Protein AF-A0AA38MI93-F1 (afdb_monomer_lite)

Structure (mmCIF, N/CA/C/O backbone):
data_AF-A0AA38MI93-F1
#
_entry.id   AF-A0AA38MI93-F1
#
loop_
_atom_site.group_PDB
_atom_site.id
_atom_site.type_symbol
_atom_site.label_atom_id
_atom_site.label_alt_id
_atom_site.label_comp_id
_atom_site.label_asym_id
_atom_site.label_entity_id
_atom_site.label_seq_id
_atom_site.pdbx_PDB_ins_code
_atom_site.Cartn_x
_atom_site.Cartn_y
_atom_site.Cartn_z
_atom_site.occupancy
_atom_site.B_iso_or_equiv
_atom_site.auth_seq_id
_atom_site.auth_comp_id
_atom_site.auth_asym_id
_atom_site.auth_atom_id
_atom_site.pdbx_PDB_model_num
ATOM 1 N N . MET A 1 1 ? 7.966 26.334 44.022 1.00 54.94 1 MET A N 1
ATOM 2 C CA . MET A 1 1 ? 8.518 25.829 42.739 1.00 54.94 1 MET A CA 1
ATOM 3 C C . MET A 1 1 ? 8.394 24.305 42.591 1.00 54.94 1 MET A C 1
ATOM 5 O O . MET A 1 1 ? 7.817 23.856 41.608 1.00 54.94 1 MET A O 1
ATOM 9 N N . ALA A 1 2 ? 8.826 23.497 43.572 1.00 61.16 2 ALA A N 1
ATOM 10 C CA . ALA A 1 2 ? 8.725 22.026 43.519 1.00 61.16 2 ALA A CA 1
ATOM 11 C C . ALA A 1 2 ? 7.281 21.476 43.419 1.00 61.16 2 ALA A C 1
ATOM 13 O O . ALA A 1 2 ? 7.032 20.491 42.727 1.00 61.16 2 ALA A O 1
ATOM 14 N N . THR A 1 3 ? 6.309 22.134 44.055 1.00 63.41 3 THR A N 1
ATOM 15 C CA . THR A 1 3 ? 4.884 21.755 44.011 1.00 63.41 3 THR A CA 1
ATOM 16 C C . THR A 1 3 ? 4.255 22.000 42.636 1.00 63.41 3 THR A C 1
ATOM 18 O O . THR A 1 3 ? 3.462 21.188 42.166 1.00 63.41 3 THR A O 1
ATOM 21 N N . LEU A 1 4 ? 4.672 23.074 41.952 1.00 60.69 4 LEU A N 1
ATOM 22 C CA . LEU A 1 4 ? 4.215 23.416 40.603 1.00 60.69 4 LEU A CA 1
ATOM 23 C C . LEU A 1 4 ? 4.751 22.411 39.569 1.00 60.69 4 LEU A C 1
ATOM 25 O O . LEU A 1 4 ? 3.995 21.922 38.737 1.00 60.69 4 LEU A O 1
ATOM 29 N N . MET A 1 5 ? 6.027 22.018 39.687 1.00 62.69 5 MET A N 1
ATOM 30 C CA . MET A 1 5 ? 6.623 20.990 38.822 1.00 62.69 5 MET A CA 1
ATOM 31 C C . MET A 1 5 ? 5.995 19.605 39.023 1.00 62.69 5 MET A C 1
ATOM 33 O O . MET A 1 5 ? 5.789 18.885 38.050 1.00 62.69 5 MET A O 1
ATOM 37 N N . ARG A 1 6 ? 5.636 19.225 40.259 1.00 65.88 6 ARG A N 1
ATOM 38 C CA . ARG A 1 6 ? 4.916 17.961 40.512 1.00 65.88 6 ARG A CA 1
ATOM 39 C C . ARG A 1 6 ? 3.502 17.971 39.931 1.00 65.88 6 ARG A C 1
ATOM 41 O O . ARG A 1 6 ? 3.074 16.949 39.405 1.00 65.88 6 ARG A O 1
ATOM 48 N N . SER A 1 7 ? 2.804 19.106 39.992 1.00 65.50 7 SER A N 1
ATOM 49 C CA . SER A 1 7 ? 1.478 19.272 39.382 1.00 65.50 7 SER A CA 1
ATOM 50 C C . SER A 1 7 ? 1.540 19.176 37.853 1.00 65.50 7 SER A C 1
ATOM 52 O O . SER A 1 7 ? 0.799 18.398 37.255 1.00 65.50 7 SER A O 1
ATOM 54 N N . LEU A 1 8 ? 2.501 19.865 37.225 1.00 63.47 8 LEU A N 1
ATOM 55 C CA . LEU A 1 8 ? 2.721 19.808 35.776 1.00 63.47 8 LEU A CA 1
ATOM 56 C C . LEU A 1 8 ? 3.122 18.407 35.297 1.00 63.47 8 LEU A C 1
ATOM 58 O O . LEU A 1 8 ? 2.640 17.966 34.259 1.00 63.47 8 LEU A O 1
ATOM 62 N N . ARG A 1 9 ? 3.940 17.680 36.069 1.00 69.12 9 ARG A N 1
ATOM 63 C CA . ARG A 1 9 ? 4.331 16.296 35.760 1.00 69.12 9 ARG A CA 1
ATOM 64 C C . ARG A 1 9 ? 3.161 15.319 35.875 1.00 69.12 9 ARG A C 1
ATOM 66 O O . ARG A 1 9 ? 2.972 14.494 34.993 1.00 69.12 9 ARG A O 1
ATOM 73 N N . LYS A 1 10 ? 2.331 15.443 36.918 1.00 67.00 10 LYS A N 1
ATOM 74 C CA . LYS A 1 10 ? 1.106 14.635 37.042 1.00 67.00 10 LYS A CA 1
ATOM 75 C C . LYS A 1 10 ? 0.127 14.932 35.912 1.00 67.00 10 LYS A C 1
ATOM 77 O O . LYS A 1 10 ? -0.467 14.011 35.363 1.00 67.00 10 LYS A O 1
ATOM 82 N N . HIS A 1 11 ? -0.038 16.205 35.553 1.00 66.75 11 HIS A N 1
ATOM 83 C CA . HIS A 1 11 ? -0.908 16.585 34.448 1.00 66.75 11 HIS A CA 1
ATOM 84 C C . HIS A 1 11 ? -0.367 16.053 33.115 1.00 66.75 11 HIS A C 1
ATOM 86 O O . HIS A 1 11 ? -1.131 15.463 32.361 1.00 66.75 11 HIS A O 1
ATOM 92 N N . SER A 1 12 ? 0.944 16.149 32.859 1.00 64.25 12 SER A N 1
ATOM 93 C CA . SER A 1 12 ? 1.540 15.593 31.640 1.00 64.25 12 SER A CA 1
ATOM 94 C C . SER A 1 12 ? 1.429 14.071 31.579 1.00 64.25 12 SER A C 1
ATOM 96 O O . SER A 1 12 ? 1.083 13.560 30.524 1.00 64.25 12 SER A O 1
ATOM 98 N N . GLU A 1 13 ? 1.619 13.342 32.683 1.00 63.72 13 GLU A N 1
ATOM 99 C CA . GLU A 1 13 ? 1.451 11.882 32.738 1.00 63.72 13 GLU A CA 1
ATOM 100 C C . GLU A 1 13 ? -0.006 11.453 32.521 1.00 63.72 13 GLU A C 1
ATOM 102 O O . GLU A 1 13 ? -0.267 10.475 31.820 1.00 63.72 13 GLU A O 1
ATOM 107 N N . HIS A 1 14 ? -0.978 12.187 33.069 1.00 55.00 14 HIS A N 1
ATOM 108 C CA . HIS A 1 14 ? -2.394 11.931 32.802 1.00 55.00 14 HIS A CA 1
ATOM 109 C C . HIS A 1 14 ? -2.761 12.207 31.342 1.00 55.00 14 HIS A C 1
ATOM 111 O O . HIS A 1 14 ? -3.474 11.404 30.737 1.00 55.00 14 HIS A O 1
ATOM 117 N N . THR A 1 15 ? -2.239 13.285 30.759 1.00 56.72 15 THR A N 1
ATOM 118 C CA . THR A 1 15 ? -2.446 13.623 29.348 1.00 56.72 15 THR A CA 1
ATOM 119 C C . THR A 1 15 ? -1.743 12.622 28.433 1.00 56.72 15 THR A C 1
ATOM 121 O O . THR A 1 15 ? -2.345 12.177 27.463 1.00 56.72 15 THR A O 1
ATOM 124 N N . LEU A 1 16 ? -0.530 12.173 28.769 1.00 52.59 16 LEU A N 1
ATOM 125 C CA . LEU A 1 16 ? 0.210 11.162 28.012 1.00 52.59 16 LEU A CA 1
ATOM 126 C C . LEU A 1 16 ? -0.523 9.821 28.041 1.00 52.59 16 LEU A C 1
ATOM 128 O O . LEU A 1 16 ? -0.758 9.246 26.990 1.00 52.59 16 LEU A O 1
ATOM 132 N N . ASN A 1 17 ? -0.981 9.370 29.212 1.00 51.03 17 ASN A N 1
ATOM 133 C CA . ASN A 1 17 ? -1.770 8.143 29.348 1.00 51.03 17 ASN A CA 1
ATOM 134 C C . ASN A 1 17 ? -3.137 8.243 28.649 1.00 51.03 17 ASN A C 1
ATOM 136 O O . ASN A 1 17 ? -3.637 7.249 28.122 1.00 51.03 17 ASN A O 1
ATOM 140 N N . ALA A 1 18 ? -3.751 9.429 28.621 1.00 51.62 18 ALA A N 1
ATOM 141 C CA . ALA A 1 18 ? -4.979 9.677 27.869 1.00 51.62 18 ALA A CA 1
ATOM 142 C C . ALA A 1 18 ? -4.735 9.666 26.350 1.00 51.62 18 ALA A C 1
ATOM 144 O O . ALA A 1 18 ? -5.542 9.092 25.621 1.00 51.62 18 ALA A O 1
ATOM 145 N N . ILE A 1 19 ? -3.611 10.223 25.884 1.00 50.62 19 ILE A N 1
ATOM 146 C CA . ILE A 1 19 ? -3.160 10.167 24.485 1.00 50.62 19 ILE A CA 1
ATOM 147 C C . ILE A 1 19 ? -2.810 8.724 24.096 1.00 50.62 19 ILE A C 1
ATOM 149 O O . ILE A 1 19 ? -3.219 8.260 23.043 1.00 50.62 19 ILE A O 1
ATOM 153 N N . GLN A 1 20 ? -2.153 7.962 24.967 1.00 51.31 20 GLN A N 1
ATOM 154 C CA . GLN A 1 20 ? -1.755 6.574 24.709 1.00 51.31 20 GLN A CA 1
ATOM 155 C C . GLN A 1 20 ? -2.955 5.620 24.641 1.00 51.31 20 GLN A C 1
ATOM 157 O O . GLN A 1 20 ? -2.974 4.695 23.835 1.00 51.31 20 GLN A O 1
ATOM 162 N N . ARG A 1 21 ? -4.001 5.865 25.444 1.00 51.00 21 ARG A N 1
ATOM 163 C CA . ARG A 1 21 ? -5.297 5.173 25.302 1.00 51.00 21 ARG A CA 1
ATOM 164 C C . ARG A 1 21 ? -6.093 5.661 24.088 1.00 51.00 21 ARG A C 1
ATOM 166 O O . ARG A 1 21 ? -7.014 4.977 23.654 1.00 51.00 21 ARG A O 1
ATOM 173 N N . ALA A 1 22 ? -5.770 6.840 23.560 1.00 52.31 22 ALA A N 1
ATOM 174 C CA . ALA A 1 22 ? -6.411 7.435 22.394 1.00 52.31 22 ALA A CA 1
ATOM 175 C C . ALA A 1 22 ? -5.795 6.991 21.056 1.00 52.31 22 ALA A C 1
ATOM 177 O O . ALA A 1 22 ? -6.531 6.924 20.074 1.00 52.31 22 ALA A O 1
ATOM 178 N N . SER A 1 23 ? -4.497 6.674 21.017 1.00 59.84 23 SER A N 1
ATOM 179 C CA . SER A 1 23 ? -3.702 6.462 19.796 1.00 59.84 23 SER A CA 1
ATOM 180 C C . SER A 1 23 ? -3.424 4.990 19.454 1.00 59.84 23 SER A C 1
ATOM 182 O O . SER A 1 23 ? -2.456 4.673 18.768 1.00 59.84 23 SER A O 1
ATOM 184 N N . VAL A 1 24 ? -4.279 4.060 19.892 1.00 76.44 24 VAL A N 1
ATOM 185 C CA . VAL A 1 24 ? -4.056 2.600 19.764 1.00 76.44 24 VAL A CA 1
ATOM 186 C C . VAL A 1 24 ? -3.984 2.108 18.305 1.00 76.44 24 VAL A C 1
ATOM 188 O O . VAL A 1 24 ? -3.476 1.023 18.054 1.00 76.44 24 VAL A O 1
ATOM 191 N N . LEU A 1 25 ? -4.472 2.880 17.327 1.00 84.94 25 LEU A N 1
ATOM 192 C CA . LEU A 1 25 ? -4.419 2.512 15.903 1.00 84.94 25 LEU A CA 1
ATOM 193 C C . LEU A 1 25 ? -3.280 3.207 15.133 1.00 84.94 25 LEU A C 1
ATOM 195 O O . LEU A 1 25 ? -2.790 2.678 14.134 1.00 84.94 25 LEU A O 1
ATOM 199 N N . GLU A 1 26 ? -2.862 4.396 15.572 1.00 85.12 26 GLU A N 1
ATOM 200 C CA . GLU A 1 26 ? -2.061 5.328 14.766 1.00 85.12 26 GLU A CA 1
ATOM 201 C C . GLU A 1 26 ? -0.678 4.776 14.367 1.00 85.12 26 GLU A C 1
ATOM 203 O O . GLU A 1 26 ? -0.340 4.868 13.187 1.00 85.12 26 GLU A O 1
ATOM 208 N N . PRO A 1 27 ? 0.114 4.134 15.252 1.00 89.00 27 PRO A N 1
ATOM 209 C CA . PRO A 1 27 ? 1.424 3.599 14.872 1.00 89.00 27 PRO A CA 1
ATOM 210 C C . PRO A 1 27 ? 1.349 2.530 13.775 1.00 89.00 27 PRO A C 1
ATOM 212 O O . PRO A 1 27 ? 2.111 2.572 12.807 1.00 89.00 27 PRO A O 1
ATOM 215 N N . GLY A 1 28 ? 0.401 1.593 13.892 1.00 91.12 28 GLY A N 1
ATOM 216 C CA . GLY A 1 28 ? 0.183 0.555 12.885 1.00 91.12 28 GLY A CA 1
ATOM 217 C C . GLY A 1 28 ? -0.310 1.132 11.557 1.00 91.12 28 GLY A C 1
ATOM 218 O O . GLY A 1 28 ? 0.140 0.699 10.495 1.00 91.12 28 GLY A O 1
ATOM 219 N N . PHE A 1 29 ? -1.186 2.141 11.621 1.00 92.75 29 PHE A N 1
ATOM 220 C CA . PHE A 1 29 ? -1.665 2.885 10.457 1.00 92.75 29 PHE A CA 1
ATOM 221 C C . PHE A 1 29 ? -0.524 3.608 9.731 1.00 92.75 29 PHE A C 1
ATOM 223 O O . PHE A 1 29 ? -0.434 3.537 8.506 1.00 92.75 29 PHE A O 1
ATOM 230 N N . ILE A 1 30 ? 0.378 4.255 10.475 1.00 94.06 30 ILE A N 1
ATOM 231 C CA . ILE A 1 30 ? 1.537 4.953 9.911 1.00 94.06 30 ILE A CA 1
ATOM 232 C C . ILE A 1 30 ? 2.481 3.961 9.222 1.00 94.06 30 ILE A C 1
ATOM 234 O O . ILE A 1 30 ? 2.846 4.170 8.066 1.00 94.06 30 ILE A O 1
ATOM 238 N N . CYS A 1 31 ? 2.826 2.851 9.885 1.00 95.38 31 CYS A N 1
ATOM 239 C CA . CYS A 1 31 ? 3.698 1.821 9.306 1.00 95.38 31 CYS A CA 1
ATOM 240 C C . CYS A 1 31 ? 3.098 1.214 8.027 1.00 95.38 31 CYS A C 1
ATOM 242 O O . CYS A 1 31 ? 3.808 1.026 7.035 1.00 95.38 31 CYS A O 1
ATOM 244 N N . PHE A 1 32 ? 1.780 0.980 8.014 1.00 95.75 32 PHE A N 1
ATOM 245 C CA . PHE A 1 32 ? 1.074 0.513 6.821 1.00 95.75 32 PHE A CA 1
ATOM 246 C C . PHE A 1 32 ? 1.102 1.562 5.702 1.00 95.75 32 PHE A C 1
ATOM 248 O O . PHE A 1 32 ? 1.378 1.242 4.550 1.00 95.75 32 PHE A O 1
ATOM 255 N N . GLY A 1 33 ? 0.850 2.831 6.031 1.00 95.50 33 GLY A N 1
ATOM 256 C CA . GLY A 1 33 ? 0.887 3.925 5.063 1.00 95.50 33 GLY A CA 1
ATOM 257 C C . GLY A 1 33 ? 2.259 4.077 4.399 1.00 95.50 33 GLY A C 1
ATOM 258 O O . GLY A 1 33 ? 2.329 4.252 3.180 1.00 95.50 33 GLY A O 1
ATOM 259 N N . ILE A 1 34 ? 3.339 3.967 5.183 1.00 95.62 34 ILE A N 1
ATOM 260 C CA . ILE A 1 34 ? 4.722 4.045 4.688 1.00 95.62 34 ILE A CA 1
ATOM 261 C C . ILE A 1 34 ? 5.006 2.868 3.754 1.00 95.62 34 ILE A C 1
ATOM 263 O O . ILE A 1 34 ? 5.362 3.078 2.594 1.00 95.62 34 ILE A O 1
ATOM 267 N N . SER A 1 35 ? 4.805 1.635 4.231 1.00 96.06 35 SER A N 1
ATOM 268 C CA . SER A 1 35 ? 5.051 0.418 3.442 1.00 96.06 35 SER A CA 1
ATOM 269 C C . SER A 1 35 ? 4.244 0.403 2.146 1.00 96.06 35 SER A C 1
ATOM 271 O O . SER A 1 35 ? 4.809 0.156 1.083 1.00 96.06 35 SER A O 1
ATOM 273 N N . ARG A 1 36 ? 2.954 0.754 2.190 1.00 95.38 36 ARG A N 1
ATOM 274 C CA . ARG A 1 36 ? 2.105 0.790 0.994 1.00 95.38 36 ARG A CA 1
ATOM 275 C C . ARG A 1 36 ? 2.528 1.861 -0.008 1.00 95.38 36 ARG A C 1
ATOM 277 O O . ARG A 1 36 ? 2.502 1.608 -1.218 1.00 95.38 36 ARG A O 1
ATOM 284 N N . THR A 1 37 ? 2.910 3.044 0.471 1.00 95.06 37 THR A N 1
ATOM 285 C CA . THR A 1 37 ? 3.364 4.126 -0.412 1.00 95.06 37 THR A CA 1
ATOM 286 C C . THR A 1 37 ? 4.676 3.743 -1.087 1.00 95.06 37 THR A C 1
ATOM 288 O O . THR A 1 37 ? 4.770 3.823 -2.310 1.00 95.06 37 THR A O 1
ATOM 291 N N . LEU A 1 38 ? 5.650 3.241 -0.321 1.00 94.56 38 LEU A N 1
ATOM 292 C CA . LEU A 1 38 ? 6.907 2.729 -0.869 1.00 94.56 38 LEU A CA 1
ATOM 293 C C . LEU A 1 38 ? 6.663 1.588 -1.864 1.00 94.56 38 LEU A C 1
ATOM 295 O O . LEU A 1 38 ? 7.264 1.590 -2.935 1.00 94.56 38 LEU A O 1
ATOM 299 N N . LEU A 1 39 ? 5.735 0.672 -1.561 1.00 94.38 39 LEU A N 1
ATOM 300 C CA . LEU A 1 39 ? 5.354 -0.415 -2.462 1.00 94.38 39 LEU A CA 1
ATOM 301 C C . LEU A 1 39 ? 4.787 0.105 -3.792 1.00 94.38 39 LEU A C 1
ATOM 303 O O . LEU A 1 39 ? 5.141 -0.392 -4.856 1.00 94.38 39 LEU A O 1
ATOM 307 N N . THR A 1 40 ? 3.937 1.131 -3.752 1.00 91.62 40 THR A N 1
ATOM 308 C CA . THR A 1 40 ? 3.405 1.758 -4.975 1.00 91.62 40 THR A CA 1
ATOM 309 C C . THR A 1 40 ? 4.522 2.369 -5.814 1.00 91.62 40 THR A C 1
ATOM 311 O O . THR A 1 40 ? 4.567 2.177 -7.028 1.00 91.62 40 THR A O 1
ATOM 314 N N . ILE A 1 41 ? 5.429 3.100 -5.163 1.00 90.31 41 ILE A N 1
ATOM 315 C CA . ILE A 1 41 ? 6.547 3.775 -5.821 1.00 90.31 41 ILE A CA 1
ATOM 316 C C . ILE A 1 41 ? 7.459 2.744 -6.495 1.00 90.31 41 ILE A C 1
ATOM 318 O O . ILE A 1 41 ? 7.702 2.844 -7.697 1.00 90.31 41 ILE A O 1
ATOM 322 N N . ILE A 1 42 ? 7.906 1.722 -5.756 1.00 90.25 42 ILE A N 1
ATOM 323 C CA . ILE A 1 42 ? 8.828 0.706 -6.281 1.00 90.25 42 ILE A CA 1
ATOM 324 C C . ILE A 1 42 ? 8.206 -0.096 -7.420 1.00 90.25 42 ILE A C 1
ATOM 326 O O . ILE A 1 42 ? 8.836 -0.275 -8.459 1.00 90.25 42 ILE A O 1
ATOM 330 N N . GLN A 1 43 ? 6.941 -0.499 -7.272 1.00 88.69 43 GLN A N 1
ATOM 331 C CA . GLN A 1 43 ? 6.245 -1.225 -8.321 1.00 88.69 43 GLN A CA 1
ATOM 332 C C . GLN A 1 43 ? 6.133 -0.362 -9.578 1.00 88.69 43 GLN A C 1
ATOM 334 O O . GLN A 1 43 ? 6.229 -0.903 -10.674 1.00 88.69 43 GLN A O 1
ATOM 339 N N . ASN A 1 44 ? 5.892 0.951 -9.466 1.00 86.44 44 ASN A N 1
ATOM 340 C CA . ASN A 1 44 ? 5.823 1.851 -10.625 1.00 86.44 44 ASN A CA 1
ATOM 341 C C . ASN A 1 44 ? 7.169 1.982 -11.334 1.00 86.44 44 ASN A C 1
ATOM 343 O O . ASN A 1 44 ? 7.195 1.889 -12.558 1.00 86.44 44 ASN A O 1
ATOM 347 N N . TYR A 1 45 ? 8.269 2.108 -10.592 1.00 85.19 45 TYR A N 1
ATOM 348 C CA . TYR A 1 45 ? 9.608 2.116 -11.184 1.00 85.19 45 TYR A CA 1
ATOM 349 C C . TYR A 1 45 ? 9.947 0.797 -11.888 1.00 85.19 45 TYR A C 1
ATOM 351 O O . TYR A 1 45 ? 10.371 0.816 -13.038 1.00 85.19 45 TYR A O 1
ATOM 359 N N . GLN A 1 46 ? 9.680 -0.351 -11.259 1.00 86.00 46 GLN A N 1
ATOM 360 C CA . GLN A 1 46 ? 9.941 -1.661 -11.869 1.00 86.00 46 GLN A CA 1
ATOM 361 C C . GLN A 1 46 ? 9.126 -1.886 -13.145 1.00 86.00 46 GLN A C 1
ATOM 363 O O . GLN A 1 46 ? 9.629 -2.442 -14.116 1.00 86.00 46 GLN A O 1
ATOM 368 N N . LEU A 1 47 ? 7.868 -1.448 -13.155 1.00 82.62 47 LEU A N 1
ATOM 369 C CA . LEU A 1 47 ? 6.979 -1.624 -14.301 1.00 82.62 47 LEU A CA 1
ATOM 370 C C . LEU A 1 47 ? 7.354 -0.669 -15.448 1.00 82.62 47 LEU A C 1
ATOM 372 O O . LEU A 1 47 ? 7.266 -1.047 -16.614 1.00 82.62 47 LEU A O 1
ATOM 376 N N . PHE A 1 48 ? 7.863 0.523 -15.119 1.00 79.56 48 PHE A N 1
ATOM 377 C CA . PHE A 1 48 ? 8.474 1.437 -16.083 1.00 79.56 48 PHE A CA 1
ATOM 378 C C . PHE A 1 48 ? 9.764 0.861 -16.692 1.00 79.56 48 PHE A C 1
ATOM 380 O O . PHE A 1 48 ? 9.920 0.850 -17.914 1.00 79.56 48 PHE A O 1
ATOM 387 N N . ASP A 1 49 ? 10.665 0.330 -15.862 1.00 80.81 49 ASP A N 1
ATOM 388 C CA . ASP A 1 49 ? 11.911 -0.294 -16.317 1.00 80.81 49 ASP A CA 1
ATOM 389 C C . ASP A 1 49 ? 11.637 -1.526 -17.196 1.00 80.81 49 ASP A C 1
ATOM 391 O O . ASP A 1 49 ? 12.259 -1.681 -18.250 1.00 80.81 49 ASP A O 1
ATOM 395 N N . ALA A 1 50 ? 10.670 -2.366 -16.811 1.00 80.62 50 ALA A N 1
ATOM 396 C CA . ALA A 1 50 ? 10.236 -3.513 -17.605 1.00 80.62 50 ALA A CA 1
ATOM 397 C C . ALA A 1 50 ? 9.682 -3.078 -18.973 1.00 80.62 50 ALA A C 1
ATOM 399 O O . ALA A 1 50 ? 10.104 -3.615 -19.996 1.00 80.62 50 ALA A O 1
ATOM 400 N N . GLY A 1 51 ? 8.824 -2.051 -19.020 1.00 78.19 51 GLY A N 1
ATOM 401 C CA . GLY A 1 51 ? 8.276 -1.527 -20.279 1.00 78.19 51 GLY A CA 1
ATOM 402 C C . GLY A 1 51 ? 9.336 -0.919 -21.198 1.00 78.19 51 GLY A C 1
ATOM 403 O O . GLY A 1 51 ? 9.287 -1.086 -22.417 1.00 78.19 51 GLY A O 1
ATOM 404 N N . CYS A 1 52 ? 10.352 -0.269 -20.627 1.00 77.62 52 CYS A N 1
ATOM 405 C CA . CYS A 1 52 ? 11.475 0.264 -21.395 1.00 77.62 52 CYS A CA 1
ATOM 406 C C . CYS A 1 52 ? 12.316 -0.846 -22.058 1.00 77.62 52 CYS A C 1
ATOM 408 O O . CYS A 1 52 ? 12.757 -0.695 -23.204 1.00 77.62 52 CYS A O 1
ATOM 410 N N . LEU A 1 53 ? 12.525 -1.964 -21.355 1.00 77.50 53 LEU A N 1
ATOM 411 C CA . LEU A 1 53 ? 13.336 -3.087 -21.832 1.00 77.50 53 LEU A CA 1
ATOM 412 C C . LEU A 1 53 ? 12.581 -4.014 -22.791 1.00 77.50 53 LEU A C 1
ATOM 414 O O . LEU A 1 53 ? 13.150 -4.432 -23.799 1.00 77.50 53 LEU A O 1
ATOM 418 N N . GLU A 1 54 ? 11.331 -4.357 -22.481 1.00 76.38 54 GLU A N 1
ATOM 419 C CA . GLU A 1 54 ? 10.541 -5.343 -23.226 1.00 76.38 54 GLU A CA 1
ATOM 420 C C . GLU A 1 54 ? 9.854 -4.713 -24.443 1.00 76.38 54 GLU A C 1
ATOM 422 O O . GLU A 1 54 ? 10.101 -5.134 -25.576 1.00 76.38 54 GLU A O 1
ATOM 427 N N . SER A 1 55 ? 9.056 -3.660 -24.236 1.00 69.44 55 SER A N 1
ATOM 428 C CA . SER A 1 55 ? 8.219 -3.093 -25.299 1.00 69.44 55 SER A CA 1
ATOM 429 C C . SER A 1 55 ? 9.018 -2.237 -26.288 1.00 69.44 55 SER A C 1
ATOM 431 O O . SER A 1 55 ? 8.721 -2.218 -27.481 1.00 69.44 55 SER A O 1
ATOM 433 N N . LEU A 1 56 ? 10.063 -1.543 -25.821 1.00 70.06 56 LEU A N 1
ATOM 434 C CA 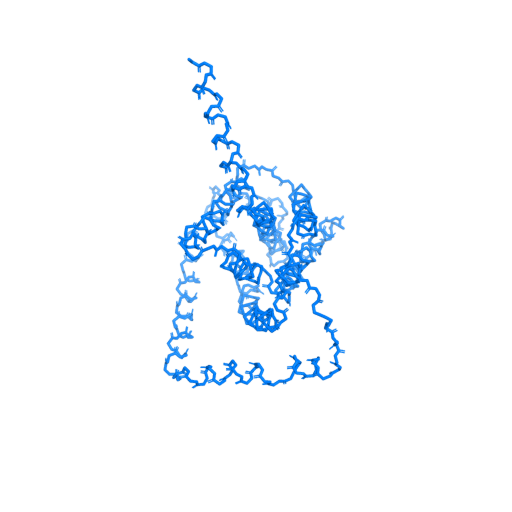. LEU A 1 56 ? 10.844 -0.612 -26.651 1.00 70.06 56 LEU A CA 1
ATOM 435 C C . LEU A 1 56 ? 12.260 -1.090 -26.979 1.00 70.06 56 LEU A C 1
ATOM 437 O O . LEU A 1 56 ? 12.958 -0.439 -27.759 1.00 70.06 56 LEU A O 1
ATOM 441 N N . LYS A 1 57 ? 12.672 -2.242 -26.431 1.00 75.81 57 LYS A N 1
ATOM 442 C CA . LYS A 1 57 ? 13.969 -2.892 -26.695 1.00 75.81 57 LYS A CA 1
ATOM 443 C C . LYS A 1 57 ? 15.168 -1.954 -26.505 1.00 75.81 57 LYS A C 1
ATOM 445 O O . LYS A 1 57 ? 16.182 -2.080 -27.195 1.00 75.81 57 LYS A O 1
ATOM 450 N N . PHE A 1 58 ? 15.065 -0.993 -25.585 1.00 76.50 58 PHE A N 1
ATOM 451 C CA . PHE A 1 58 ? 16.168 -0.084 -25.294 1.00 76.50 58 PHE A CA 1
ATOM 452 C C . PHE A 1 58 ? 17.255 -0.767 -24.461 1.00 76.50 58 PHE A C 1
ATOM 454 O O . PHE A 1 58 ? 17.022 -1.738 -23.744 1.00 76.50 58 PHE A O 1
ATOM 461 N N . ASN A 1 59 ? 18.476 -0.236 -24.550 1.00 75.50 59 ASN A N 1
ATOM 462 C CA . ASN A 1 59 ? 19.582 -0.710 -23.729 1.00 75.50 59 ASN A CA 1
ATOM 463 C C . ASN A 1 59 ? 19.376 -0.289 -22.259 1.00 75.50 59 ASN A C 1
ATOM 465 O O . ASN A 1 59 ? 18.882 0.809 -21.988 1.00 75.50 59 ASN A O 1
ATOM 469 N N . ILE A 1 60 ? 19.813 -1.122 -21.312 1.00 75.31 60 ILE A N 1
ATOM 470 C CA . ILE A 1 60 ? 19.632 -0.935 -19.860 1.00 75.31 60 ILE A CA 1
ATOM 471 C C . ILE A 1 60 ? 20.150 0.436 -19.403 1.00 75.31 60 ILE A C 1
ATOM 473 O O . ILE A 1 60 ? 19.516 1.104 -18.588 1.00 75.31 60 ILE A O 1
ATOM 477 N N . THR A 1 61 ? 21.271 0.894 -19.964 1.00 74.06 61 THR A N 1
ATOM 478 C CA . THR A 1 61 ? 21.855 2.208 -19.658 1.00 74.06 61 THR A CA 1
ATOM 479 C C . THR A 1 61 ? 20.913 3.356 -20.023 1.00 74.06 61 THR A C 1
ATOM 481 O O . THR A 1 61 ? 20.783 4.311 -19.263 1.00 74.06 61 THR A O 1
ATOM 484 N N . ILE A 1 62 ? 20.211 3.252 -21.155 1.00 70.56 62 ILE A N 1
ATOM 485 C CA . ILE A 1 62 ? 19.254 4.270 -21.607 1.00 70.56 62 ILE A CA 1
ATOM 486 C C . ILE A 1 62 ? 18.027 4.264 -20.695 1.00 70.56 62 ILE A C 1
ATOM 488 O O . ILE A 1 62 ? 17.603 5.329 -20.254 1.00 70.56 62 ILE A O 1
ATOM 492 N N . CYS A 1 63 ? 17.507 3.084 -20.348 1.00 72.12 63 CYS A N 1
ATOM 493 C CA . CYS A 1 63 ? 16.372 2.970 -19.433 1.00 72.12 63 CYS A CA 1
ATOM 494 C C . CYS A 1 63 ? 16.685 3.562 -18.054 1.00 72.12 63 CYS A C 1
ATOM 496 O O . CYS A 1 63 ? 15.889 4.337 -17.534 1.00 72.12 63 CYS A O 1
ATOM 498 N N . LYS A 1 64 ? 17.884 3.315 -17.506 1.00 71.81 64 LYS A N 1
ATOM 499 C CA . LYS A 1 64 ? 18.319 3.910 -16.230 1.00 71.81 64 LYS A CA 1
ATOM 500 C C . LYS A 1 64 ? 18.459 5.433 -16.295 1.00 71.81 64 LYS A C 1
ATOM 502 O O . LYS A 1 64 ? 18.068 6.112 -15.350 1.00 71.81 64 LYS A O 1
ATOM 507 N N . LEU A 1 65 ? 18.992 5.979 -17.390 1.00 67.75 65 LEU A N 1
ATOM 508 C CA . LEU A 1 65 ? 19.115 7.433 -17.576 1.00 67.75 65 LEU A CA 1
ATOM 509 C C . LEU A 1 65 ? 17.744 8.116 -17.667 1.00 67.75 65 LEU A C 1
ATOM 511 O O . LEU A 1 65 ? 17.544 9.181 -17.084 1.00 67.75 65 LEU A O 1
ATOM 515 N N . ILE A 1 66 ? 16.795 7.475 -18.353 1.00 69.12 66 ILE A N 1
ATOM 516 C CA . ILE A 1 66 ? 15.420 7.961 -18.484 1.00 69.12 66 ILE A CA 1
ATOM 517 C C . ILE A 1 66 ? 14.667 7.846 -17.147 1.00 69.12 66 ILE A C 1
ATOM 519 O O . ILE A 1 66 ? 14.027 8.806 -16.725 1.00 69.12 66 ILE A O 1
ATOM 523 N N . SER A 1 67 ? 14.786 6.710 -16.453 1.00 66.38 67 SER A N 1
ATOM 524 C CA . SER A 1 67 ? 14.145 6.449 -15.153 1.00 66.38 67 SER A CA 1
ATOM 525 C C . SER A 1 67 ? 14.607 7.445 -14.076 1.00 66.38 67 SER A C 1
ATOM 527 O O . SER A 1 67 ? 13.805 7.937 -13.285 1.00 66.38 67 SER A O 1
ATOM 529 N N . ARG A 1 68 ? 15.880 7.871 -14.126 1.00 66.31 68 ARG A N 1
ATOM 530 C CA . ARG A 1 68 ? 16.452 8.914 -13.252 1.00 66.31 68 ARG A CA 1
ATOM 531 C C . ARG A 1 68 ? 16.141 10.356 -13.675 1.00 66.31 68 ARG A C 1
ATOM 533 O O . ARG A 1 68 ? 16.688 11.285 -13.093 1.00 66.31 68 ARG A O 1
ATOM 540 N N . ARG A 1 69 ? 15.292 10.567 -14.688 1.00 63.53 69 ARG A N 1
ATOM 541 C CA . ARG A 1 69 ? 14.916 11.892 -15.224 1.00 63.53 69 ARG A CA 1
ATOM 542 C C . ARG A 1 69 ? 16.099 12.783 -15.640 1.00 63.53 69 ARG A C 1
ATOM 544 O O . ARG A 1 69 ? 15.946 13.998 -15.730 1.00 63.53 69 ARG A O 1
ATOM 551 N N . HIS A 1 70 ? 17.252 12.205 -15.984 1.00 58.94 70 HIS A N 1
ATOM 552 C CA . HIS A 1 70 ? 18.354 12.940 -16.617 1.00 58.94 70 HIS A CA 1
ATOM 553 C C . HIS A 1 70 ? 18.076 13.109 -18.119 1.00 58.94 70 HIS A C 1
ATOM 555 O O . HIS A 1 70 ? 18.752 12.532 -18.972 1.00 58.94 70 HIS A O 1
ATOM 561 N N . ILE A 1 71 ? 17.020 13.861 -18.436 1.00 59.94 71 ILE A N 1
ATOM 562 C CA . ILE A 1 71 ? 16.593 14.159 -19.804 1.00 59.94 71 ILE A CA 1
ATOM 563 C C . ILE A 1 71 ? 17.256 15.470 -20.213 1.00 59.94 71 ILE A C 1
ATOM 565 O O . ILE A 1 71 ? 16.729 16.551 -19.973 1.00 59.94 71 ILE A O 1
ATOM 569 N N . ASN A 1 72 ? 18.425 15.375 -20.840 1.00 59.44 7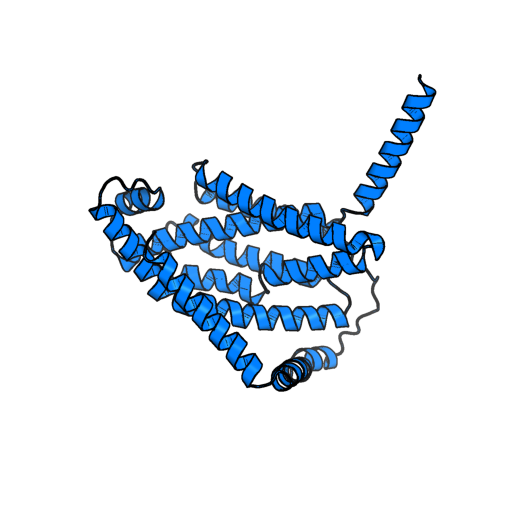2 ASN A N 1
ATOM 570 C CA . ASN A 1 72 ? 19.171 16.563 -21.265 1.00 59.44 72 ASN A CA 1
ATOM 571 C C . ASN A 1 72 ? 18.883 16.931 -22.732 1.00 59.44 72 ASN A C 1
ATOM 573 O O . ASN A 1 72 ? 19.370 17.949 -23.213 1.00 59.44 72 ASN A O 1
ATOM 577 N N . ASN A 1 73 ? 18.132 16.099 -23.468 1.00 65.31 73 ASN A N 1
ATOM 578 C CA . ASN A 1 73 ? 17.955 16.237 -24.915 1.00 65.31 73 ASN A CA 1
ATOM 579 C C . ASN A 1 73 ? 16.506 15.965 -25.369 1.00 65.31 73 ASN A C 1
ATOM 581 O O . ASN A 1 73 ? 15.840 15.063 -24.856 1.00 65.31 73 ASN A O 1
ATOM 585 N N . ILE A 1 74 ? 16.035 16.688 -26.390 1.00 59.59 74 ILE A N 1
ATOM 586 C CA . ILE A 1 74 ? 14.661 16.607 -26.935 1.00 59.59 74 ILE A CA 1
ATOM 587 C C . ILE A 1 74 ? 14.339 15.187 -27.439 1.00 59.59 74 ILE A C 1
ATOM 589 O O . ILE A 1 74 ? 13.231 14.682 -27.265 1.00 59.59 74 ILE A O 1
ATOM 593 N N . THR A 1 75 ? 15.334 14.480 -27.981 1.00 68.38 75 THR A N 1
ATOM 594 C CA . THR A 1 75 ? 15.204 13.074 -28.402 1.00 68.38 75 THR A CA 1
ATOM 595 C C . THR A 1 75 ? 15.016 12.101 -27.234 1.00 68.38 75 THR A C 1
ATOM 597 O O . THR A 1 75 ? 14.400 11.052 -27.414 1.00 68.38 75 THR A O 1
ATOM 600 N N . GLN A 1 76 ? 15.512 12.411 -26.031 1.00 65.88 76 GLN A N 1
ATOM 601 C CA . GLN A 1 76 ? 15.251 11.605 -24.830 1.00 65.88 76 GLN A CA 1
ATOM 602 C C . GLN A 1 76 ? 13.846 11.868 -24.279 1.00 65.88 76 GLN A C 1
ATOM 604 O O . GLN A 1 76 ? 13.186 10.921 -23.858 1.00 65.88 76 GLN A O 1
ATOM 609 N N . ALA A 1 77 ? 13.358 13.110 -24.363 1.00 62.44 77 ALA A N 1
ATOM 610 C CA . ALA A 1 77 ? 11.988 13.459 -23.987 1.00 62.44 77 ALA A CA 1
ATOM 611 C C . ALA A 1 77 ? 10.951 12.741 -24.871 1.00 62.44 77 ALA A C 1
ATOM 613 O O . ALA A 1 77 ? 9.998 12.158 -24.363 1.00 62.44 77 ALA A O 1
ATOM 614 N N . GLN A 1 78 ? 11.180 12.677 -26.189 1.00 66.69 78 GLN A N 1
ATOM 615 C CA . GLN A 1 78 ? 10.321 11.916 -27.109 1.00 66.69 78 GLN A CA 1
ATOM 616 C C . GLN A 1 78 ? 10.329 10.407 -26.815 1.00 66.69 78 GLN A C 1
ATOM 618 O O . GLN A 1 78 ? 9.289 9.750 -26.875 1.00 66.69 78 GLN A O 1
ATOM 623 N N . LYS A 1 79 ? 11.490 9.840 -26.459 1.00 68.94 79 LYS A N 1
ATOM 624 C CA . LYS A 1 79 ? 11.590 8.429 -26.047 1.00 68.94 79 LYS A CA 1
ATOM 625 C C . LYS A 1 79 ? 10.851 8.170 -24.737 1.00 68.94 79 LYS A C 1
ATOM 627 O O . LYS A 1 79 ? 10.152 7.168 -24.645 1.00 68.94 79 LYS A O 1
ATOM 632 N N . PHE A 1 80 ? 10.955 9.076 -23.766 1.00 69.44 80 PHE A N 1
ATOM 633 C CA . PHE A 1 80 ? 10.197 9.009 -22.518 1.00 69.44 80 PHE A CA 1
ATOM 634 C C . PHE A 1 80 ? 8.685 9.035 -22.769 1.00 69.44 80 PHE A C 1
ATOM 636 O O . PHE A 1 80 ? 7.980 8.150 -22.291 1.00 69.44 80 PHE A O 1
ATOM 643 N N . ALA A 1 81 ? 8.202 9.969 -23.593 1.00 66.44 81 ALA A N 1
ATOM 644 C CA . ALA A 1 81 ? 6.788 10.059 -23.955 1.00 66.44 81 ALA A CA 1
ATOM 645 C C . ALA A 1 81 ? 6.270 8.764 -24.607 1.00 66.44 81 ALA A C 1
ATOM 647 O O . ALA A 1 81 ? 5.179 8.301 -24.283 1.00 66.44 81 ALA A O 1
ATOM 648 N N . ASN A 1 82 ? 7.072 8.123 -25.463 1.00 70.19 82 ASN A N 1
ATOM 649 C CA . ASN A 1 82 ? 6.716 6.830 -26.048 1.00 70.19 82 ASN A CA 1
ATOM 650 C C . ASN A 1 82 ? 6.675 5.691 -25.016 1.00 70.19 82 ASN A C 1
ATOM 652 O O . ASN A 1 82 ? 5.765 4.869 -25.090 1.00 70.19 82 ASN A O 1
ATOM 656 N N . ILE A 1 83 ? 7.599 5.649 -24.046 1.00 70.44 83 ILE A N 1
ATOM 657 C CA . ILE A 1 83 ? 7.557 4.666 -22.943 1.00 70.44 83 ILE A CA 1
ATOM 658 C C . ILE A 1 83 ? 6.272 4.843 -22.134 1.00 70.44 83 ILE A C 1
ATOM 660 O O . ILE A 1 83 ? 5.557 3.874 -21.891 1.00 70.44 83 ILE A O 1
ATOM 664 N N . VAL A 1 84 ? 5.955 6.083 -21.756 1.00 71.88 84 VAL A N 1
ATOM 665 C CA . VAL A 1 84 ? 4.746 6.405 -20.989 1.00 71.88 84 VAL A CA 1
ATOM 666 C C . VAL A 1 84 ? 3.485 6.051 -21.776 1.00 71.88 84 VAL A C 1
ATOM 668 O O . VAL A 1 84 ? 2.560 5.472 -21.213 1.00 71.88 84 VAL A O 1
ATOM 671 N N . ARG A 1 85 ? 3.453 6.327 -23.085 1.00 73.19 85 ARG A N 1
ATOM 672 C CA . ARG A 1 85 ? 2.325 5.964 -23.950 1.00 73.19 85 ARG A CA 1
ATOM 673 C C . ARG A 1 85 ? 2.095 4.454 -23.982 1.00 73.19 85 ARG A C 1
ATOM 675 O O . ARG A 1 85 ? 0.980 4.017 -23.727 1.00 73.19 85 ARG A O 1
ATOM 682 N N . VAL A 1 86 ? 3.145 3.671 -24.229 1.00 69.88 86 VAL A N 1
ATOM 683 C CA . VAL A 1 86 ? 3.060 2.201 -24.256 1.00 69.88 86 VAL A CA 1
ATOM 684 C C . VAL A 1 86 ? 2.641 1.652 -22.891 1.00 69.88 86 VAL A C 1
ATOM 686 O O . VAL A 1 86 ? 1.735 0.832 -22.810 1.00 69.88 86 VAL A O 1
ATOM 689 N N . TYR A 1 87 ? 3.214 2.168 -21.803 1.00 73.06 87 TYR A N 1
ATOM 690 C CA . TYR A 1 87 ? 2.807 1.820 -20.440 1.00 73.06 87 TYR A CA 1
ATOM 691 C C . TYR A 1 87 ? 1.315 2.103 -20.184 1.00 73.06 87 TYR A C 1
ATOM 693 O O . TYR A 1 87 ? 0.597 1.281 -19.606 1.00 73.06 87 TYR A O 1
ATOM 701 N N . ASN A 1 88 ? 0.824 3.259 -20.630 1.00 72.19 88 ASN A N 1
ATOM 702 C CA . ASN A 1 88 ? -0.574 3.639 -20.463 1.00 72.19 88 ASN A CA 1
ATOM 703 C C . ASN A 1 88 ? -1.514 2.741 -21.282 1.00 72.19 88 ASN A C 1
ATOM 705 O O . ASN A 1 88 ? -2.535 2.297 -20.754 1.00 72.19 88 ASN A O 1
ATOM 709 N N . GLU A 1 89 ? -1.160 2.456 -22.537 1.00 76.31 89 GLU A N 1
ATOM 710 C CA . GLU A 1 89 ? -1.951 1.639 -23.465 1.00 76.31 89 GLU A CA 1
ATOM 711 C C . GLU A 1 89 ? -1.968 0.153 -23.060 1.00 76.31 89 GLU A C 1
ATOM 713 O O . GLU A 1 89 ? -3.032 -0.463 -23.027 1.00 76.31 89 GLU A O 1
ATOM 718 N N . GLU A 1 90 ? -0.819 -0.424 -22.696 1.00 71.50 90 GLU A N 1
ATOM 719 C CA . GLU A 1 90 ? -0.686 -1.867 -22.438 1.00 71.50 90 GLU A CA 1
ATOM 720 C C . GLU A 1 90 ? -1.021 -2.272 -20.999 1.00 71.50 90 GLU A C 1
ATOM 722 O O . GLU A 1 90 ? -1.376 -3.429 -20.752 1.00 71.50 90 GLU A O 1
ATOM 727 N N . VAL A 1 91 ? -0.901 -1.347 -20.039 1.00 73.88 91 VAL A N 1
ATOM 728 C CA . VAL A 1 91 ? -1.021 -1.662 -18.609 1.00 73.88 91 VAL A CA 1
ATOM 729 C C . VAL A 1 91 ? -2.142 -0.892 -17.946 1.00 73.88 91 VAL A C 1
ATOM 731 O O . VAL A 1 91 ? -3.065 -1.502 -17.399 1.00 73.88 91 VAL A O 1
ATOM 734 N N . LEU A 1 92 ? -2.081 0.443 -17.938 1.00 78.25 92 LEU A N 1
ATOM 735 C CA . LEU A 1 92 ? -3.049 1.231 -17.167 1.00 78.25 92 LEU A CA 1
ATOM 736 C C . LEU A 1 92 ? -4.465 1.120 -17.725 1.00 78.25 92 LEU A C 1
ATOM 738 O O . LEU A 1 92 ? -5.414 1.142 -16.937 1.00 78.25 92 LEU A O 1
ATOM 742 N N . PHE A 1 93 ? -4.600 0.978 -19.047 1.00 81.56 93 PHE A N 1
ATOM 743 C CA . PHE A 1 93 ? -5.889 0.908 -19.726 1.00 81.56 93 PHE A CA 1
ATOM 744 C C . PHE A 1 93 ? -6.803 -0.176 -19.146 1.00 81.56 93 PHE A C 1
ATOM 746 O O . PHE A 1 93 ? -7.971 0.090 -18.872 1.00 81.56 93 PHE A O 1
ATOM 753 N N . TRP A 1 94 ? -6.277 -1.378 -18.902 1.00 81.69 94 TRP A N 1
ATOM 754 C CA . TRP A 1 94 ? -7.071 -2.493 -18.387 1.00 81.69 94 TRP A CA 1
ATOM 755 C C . TRP A 1 94 ? -6.917 -2.674 -16.870 1.00 81.69 94 TRP A C 1
ATOM 757 O O . TRP A 1 94 ? -7.904 -2.912 -16.172 1.00 81.69 94 TRP A O 1
ATOM 767 N N . SER A 1 95 ? -5.705 -2.522 -16.322 1.00 82.19 95 SER A N 1
ATOM 768 C CA . SER A 1 95 ? -5.436 -2.871 -14.918 1.00 82.19 95 SER A CA 1
ATOM 769 C C . SER A 1 95 ? -6.132 -1.931 -13.936 1.00 82.19 95 SER A C 1
ATOM 771 O O . SER A 1 95 ? -6.633 -2.378 -12.902 1.00 82.19 95 SER A O 1
ATOM 773 N N . LYS A 1 96 ? -6.227 -0.634 -14.255 1.00 85.44 96 LYS A N 1
ATOM 774 C CA . LYS A 1 96 ? -6.848 0.375 -13.388 1.00 85.44 96 LYS A CA 1
ATOM 775 C C . LYS A 1 96 ? -8.367 0.204 -13.258 1.00 85.44 96 LYS A C 1
ATOM 777 O O . LYS A 1 96 ? -8.825 0.123 -12.117 1.00 85.44 96 LYS A O 1
ATOM 782 N N . PRO A 1 97 ? -9.166 0.111 -14.341 1.00 86.25 97 PRO A N 1
ATOM 783 C CA . PRO A 1 97 ? -10.605 -0.114 -14.198 1.00 86.25 97 PRO A CA 1
ATOM 784 C C . PRO A 1 97 ? -10.912 -1.458 -13.529 1.00 86.25 97 PRO A C 1
ATOM 786 O O . PRO A 1 97 ? -11.759 -1.503 -12.638 1.00 86.25 97 PRO A O 1
ATOM 789 N N . VAL A 1 98 ? -10.180 -2.525 -13.876 1.00 87.31 98 VAL A N 1
ATOM 790 C CA . VAL A 1 98 ? -10.319 -3.835 -13.218 1.00 87.31 98 VAL A CA 1
ATOM 791 C C . VAL A 1 98 ? -10.046 -3.716 -11.719 1.00 87.31 98 VAL A C 1
ATOM 793 O O . VAL A 1 98 ? -10.848 -4.182 -10.908 1.00 87.31 98 VAL A O 1
ATOM 796 N N . SER A 1 99 ? -8.973 -3.017 -11.338 1.00 88.88 99 SER A N 1
ATOM 797 C CA . SER A 1 99 ? -8.634 -2.806 -9.931 1.00 88.88 99 SER A CA 1
ATOM 798 C C . SER A 1 99 ? -9.738 -2.068 -9.177 1.00 88.88 99 SER A C 1
ATOM 800 O O . SER A 1 99 ? -10.078 -2.448 -8.060 1.00 88.88 99 SER A O 1
ATOM 802 N N . VAL A 1 100 ? -10.331 -1.033 -9.776 1.00 88.88 100 VAL A N 1
ATOM 803 C CA . VAL A 1 100 ? -11.402 -0.246 -9.146 1.00 88.88 100 VAL A CA 1
ATOM 804 C C . VAL A 1 100 ? -12.653 -1.094 -8.922 1.00 88.88 100 VAL A C 1
ATOM 806 O O . VAL A 1 100 ? -13.203 -1.077 -7.822 1.00 88.88 100 VAL A O 1
ATOM 809 N N . VAL A 1 101 ? -13.084 -1.861 -9.927 1.00 87.44 101 VAL A N 1
ATOM 810 C CA . VAL A 1 101 ? -14.286 -2.707 -9.826 1.00 87.44 101 VAL A CA 1
ATOM 811 C C . VAL A 1 101 ? -14.101 -3.804 -8.777 1.00 87.44 101 VAL A C 1
ATOM 813 O O . VAL A 1 101 ? -14.977 -3.995 -7.931 1.00 87.44 101 VAL A O 1
ATOM 816 N N . ILE A 1 102 ? -12.950 -4.486 -8.787 1.00 88.00 102 ILE A N 1
ATOM 817 C CA . ILE A 1 102 ? -12.640 -5.530 -7.803 1.00 88.00 102 ILE A CA 1
ATOM 818 C C . ILE A 1 102 ? -12.540 -4.923 -6.402 1.00 88.00 102 ILE A C 1
ATOM 820 O O . ILE A 1 102 ? -13.197 -5.418 -5.487 1.00 88.00 102 ILE A O 1
ATOM 824 N N . THR A 1 103 ? -11.790 -3.827 -6.235 1.00 92.00 103 THR A N 1
ATOM 825 C CA . THR A 1 103 ? -11.652 -3.143 -4.938 1.00 92.00 103 THR A CA 1
ATOM 826 C C . THR A 1 103 ? -13.021 -2.750 -4.399 1.00 92.00 103 THR A C 1
ATOM 828 O O . THR A 1 103 ? -13.326 -3.038 -3.249 1.00 92.00 103 THR A O 1
ATOM 831 N N . PHE A 1 104 ? -13.884 -2.152 -5.224 1.00 88.69 104 PHE A N 1
ATOM 832 C CA . PHE A 1 104 ? -15.226 -1.755 -4.807 1.00 88.69 104 PHE A CA 1
ATOM 833 C C . PHE A 1 104 ? -16.055 -2.945 -4.312 1.00 88.69 104 PHE A C 1
ATOM 835 O O . PHE A 1 104 ? -16.671 -2.863 -3.247 1.00 88.69 104 PHE A O 1
ATOM 842 N N . GLY A 1 105 ? -16.048 -4.058 -5.051 1.00 85.62 105 GLY A N 1
ATOM 843 C CA . GLY A 1 105 ? -16.738 -5.284 -4.654 1.00 85.62 105 GLY A CA 1
ATOM 844 C C . GLY A 1 105 ? -16.210 -5.844 -3.332 1.00 85.62 105 GLY A C 1
ATOM 845 O O . GLY A 1 105 ? -16.984 -6.055 -2.396 1.00 85.62 105 GLY A O 1
ATOM 846 N N . VAL A 1 106 ? -14.891 -6.024 -3.226 1.00 90.19 106 VAL A N 1
ATOM 847 C CA . VAL A 1 106 ? -14.243 -6.598 -2.038 1.00 90.19 106 VAL A CA 1
ATOM 848 C C . VAL A 1 106 ? -14.424 -5.699 -0.817 1.00 90.19 106 VAL A C 1
ATOM 850 O O . VAL A 1 106 ? -14.774 -6.199 0.252 1.00 90.19 106 VAL A O 1
ATOM 853 N N . VAL A 1 107 ? -14.244 -4.382 -0.960 1.00 92.88 107 VAL A N 1
ATOM 854 C CA . VAL A 1 107 ? -14.421 -3.415 0.132 1.00 92.88 107 VAL A CA 1
ATOM 855 C C . VAL A 1 107 ? -15.871 -3.395 0.599 1.00 92.88 107 VAL A C 1
ATOM 857 O O . VAL A 1 107 ? -16.110 -3.494 1.797 1.00 92.88 107 VAL A O 1
ATOM 860 N N . SER A 1 108 ? -16.842 -3.336 -0.317 1.00 87.81 108 SER A N 1
ATOM 861 C CA . SER A 1 108 ? -18.265 -3.285 0.045 1.00 87.81 108 SER A CA 1
ATOM 862 C C . SER A 1 108 ? -18.708 -4.541 0.797 1.00 87.81 108 SER A C 1
ATOM 864 O O . SER A 1 108 ? -19.349 -4.441 1.844 1.00 87.81 108 SER A O 1
ATOM 866 N N . ILE A 1 109 ? -18.320 -5.723 0.301 1.00 87.75 109 ILE A N 1
ATOM 867 C CA . ILE A 1 109 ? -18.607 -7.002 0.962 1.00 87.75 109 ILE A CA 1
ATOM 868 C C . ILE A 1 109 ? -17.916 -7.048 2.325 1.00 87.75 109 ILE A C 1
ATOM 870 O O . ILE A 1 109 ? -18.555 -7.355 3.327 1.00 87.75 109 ILE A O 1
ATOM 874 N N . SER A 1 110 ? -16.633 -6.694 2.391 1.00 90.25 110 SER A N 1
ATOM 875 C CA . SER A 1 110 ? -15.873 -6.716 3.643 1.00 90.25 110 SER A CA 1
ATOM 876 C C . SER A 1 110 ? -16.451 -5.760 4.684 1.00 90.25 110 SER A C 1
ATOM 878 O O . SER A 1 110 ? -16.554 -6.139 5.845 1.00 90.25 110 SER A O 1
ATOM 880 N N . CYS A 1 111 ? -16.882 -4.559 4.290 1.00 89.12 111 CYS A N 1
ATOM 881 C CA . CYS A 1 111 ? -17.584 -3.614 5.163 1.00 89.12 111 CYS A CA 1
ATOM 882 C C . CYS A 1 111 ? -18.884 -4.209 5.710 1.00 89.12 111 CYS A C 1
ATOM 884 O O . CYS A 1 111 ? -19.070 -4.219 6.924 1.00 89.12 111 CYS A O 1
ATOM 886 N N . ALA A 1 112 ? -19.726 -4.789 4.850 1.00 87.69 112 ALA A N 1
ATOM 887 C CA . ALA A 1 112 ? -20.976 -5.421 5.273 1.00 87.69 112 ALA A CA 1
ATOM 888 C C . ALA A 1 112 ? -20.744 -6.600 6.238 1.00 87.69 112 ALA A C 1
ATOM 890 O O . ALA A 1 112 ? -21.418 -6.719 7.261 1.00 87.69 112 ALA A O 1
ATOM 891 N N . LEU A 1 113 ? -19.754 -7.454 5.956 1.00 85.62 113 LEU A N 1
ATOM 892 C CA . LEU A 1 113 ? -19.389 -8.571 6.832 1.00 85.62 113 LEU A CA 1
ATOM 893 C C . LEU A 1 113 ? -18.803 -8.090 8.152 1.00 85.62 113 LEU A C 1
ATOM 895 O O . LEU A 1 113 ? -19.102 -8.630 9.214 1.00 85.62 113 LEU A O 1
ATOM 899 N N . SER A 1 114 ? -17.968 -7.065 8.090 1.00 88.62 114 SER A N 1
ATOM 900 C CA . SER A 1 114 ? -17.365 -6.481 9.269 1.00 88.62 114 SER A CA 1
ATOM 901 C C . SER A 1 114 ? -18.408 -5.812 10.166 1.00 88.62 114 SER A C 1
ATOM 903 O O . SER A 1 114 ? -18.280 -5.901 11.383 1.00 88.62 114 SER A O 1
ATOM 905 N N . ASP A 1 115 ? -19.469 -5.227 9.602 1.00 86.25 115 ASP A N 1
ATOM 906 C CA . ASP A 1 115 ? -20.615 -4.717 10.365 1.00 86.25 115 ASP A CA 1
ATOM 907 C C . ASP A 1 115 ? -21.427 -5.848 11.008 1.00 86.25 115 ASP A C 1
ATOM 909 O O . ASP A 1 115 ? -21.814 -5.732 12.171 1.00 86.25 115 ASP A O 1
ATOM 913 N N . LEU A 1 116 ? -21.635 -6.957 10.287 1.00 82.00 116 LEU A N 1
ATOM 914 C CA . LEU A 1 116 ? -22.374 -8.121 10.785 1.00 82.00 116 LEU A CA 1
ATOM 915 C C . LEU A 1 116 ? -21.654 -8.809 11.954 1.00 82.00 116 LEU A C 1
ATOM 917 O O . LEU A 1 116 ? -22.276 -9.131 12.964 1.00 82.00 116 LEU A O 1
ATOM 921 N N . TYR A 1 117 ? -20.343 -9.031 11.825 1.00 80.75 117 TYR A N 1
ATOM 922 C CA . TYR A 1 117 ? -19.539 -9.717 12.844 1.00 80.75 117 TYR A CA 1
ATOM 923 C C . TYR A 1 117 ? -18.922 -8.781 13.876 1.00 80.75 117 TYR A C 1
ATOM 925 O O . TYR A 1 117 ? -18.388 -9.257 14.874 1.00 80.75 117 TYR A O 1
ATOM 933 N N . GLN A 1 118 ? -18.940 -7.470 13.619 1.00 82.12 118 GLN A N 1
ATOM 934 C CA . GLN A 1 118 ? -18.306 -6.435 14.444 1.00 82.12 118 GLN A CA 1
ATOM 935 C C . GLN A 1 118 ? -16.826 -6.716 14.733 1.00 82.12 118 GLN A C 1
ATOM 937 O O . GLN A 1 118 ? -16.282 -6.326 15.764 1.00 82.12 118 GLN A O 1
ATOM 942 N N . ARG A 1 119 ? -16.164 -7.397 13.793 1.00 83.50 119 ARG A N 1
ATOM 943 C CA . ARG A 1 119 ? -14.725 -7.659 13.804 1.00 83.50 119 ARG A CA 1
ATOM 944 C C . ARG A 1 119 ? -14.098 -6.805 12.721 1.00 83.50 119 ARG A C 1
ATOM 946 O O . ARG A 1 119 ? -14.472 -6.934 11.557 1.00 83.50 119 ARG A O 1
ATOM 953 N N . ARG A 1 120 ? -13.165 -5.931 13.094 1.00 88.38 120 ARG A N 1
ATOM 954 C CA . ARG A 1 120 ? -12.515 -4.980 12.169 1.00 88.38 120 ARG A CA 1
ATOM 955 C C . ARG A 1 120 ? -11.082 -5.412 11.884 1.00 88.38 120 ARG A C 1
ATOM 957 O O . ARG A 1 120 ? -10.645 -5.393 10.733 1.00 88.38 120 ARG A O 1
ATOM 964 N N . LYS A 1 121 ? -10.387 -5.894 12.921 1.00 88.81 121 LYS A N 1
ATOM 965 C CA . LYS A 1 121 ? -8.991 -6.333 12.850 1.00 88.81 121 LYS A CA 1
ATOM 966 C C . LYS A 1 121 ? -8.741 -7.401 11.775 1.00 88.81 121 LYS A C 1
ATOM 968 O O . LYS A 1 121 ? -7.787 -7.217 11.022 1.00 88.81 121 LYS A O 1
ATOM 973 N N . PRO A 1 122 ? -9.568 -8.456 11.608 1.00 90.62 122 PRO A N 1
ATOM 974 C CA . PRO A 1 122 ? -9.322 -9.461 10.572 1.00 90.62 122 PRO A CA 1
ATOM 975 C C . PRO A 1 122 ? -9.362 -8.890 9.150 1.00 90.62 122 PRO A C 1
ATOM 977 O O . PRO A 1 122 ? -8.537 -9.266 8.325 1.00 90.62 122 PRO A O 1
ATOM 980 N N . PHE A 1 123 ? -10.263 -7.945 8.863 1.00 92.94 123 PHE A N 1
ATOM 981 C CA . PHE A 1 123 ? -10.357 -7.316 7.539 1.00 92.94 123 PHE A CA 1
ATOM 982 C C . PHE A 1 123 ? -9.214 -6.327 7.286 1.00 92.94 123 PHE A C 1
ATOM 984 O O . PHE A 1 123 ? -8.699 -6.261 6.173 1.00 92.94 123 PHE A O 1
ATOM 991 N N . MET A 1 124 ? -8.758 -5.609 8.319 1.00 93.38 124 MET A N 1
ATOM 992 C CA . MET A 1 124 ? -7.532 -4.804 8.234 1.00 93.38 124 MET A CA 1
ATOM 993 C C . MET A 1 124 ? -6.315 -5.690 7.956 1.00 93.38 124 MET A C 1
ATOM 995 O O . MET A 1 124 ? -5.527 -5.391 7.065 1.00 93.38 124 MET A O 1
ATOM 999 N N . MET A 1 125 ? -6.174 -6.805 8.679 1.00 92.62 125 MET A N 1
ATOM 1000 C CA . MET A 1 125 ? -5.083 -7.759 8.466 1.00 92.62 125 MET A CA 1
ATOM 1001 C C . MET A 1 125 ? -5.155 -8.413 7.085 1.00 92.62 125 MET A C 1
ATOM 1003 O O . MET A 1 125 ? -4.117 -8.589 6.457 1.00 92.62 125 MET A O 1
ATOM 1007 N N . MET A 1 126 ? -6.354 -8.721 6.584 1.00 93.69 126 MET A N 1
ATOM 1008 C CA . MET A 1 126 ? -6.553 -9.239 5.229 1.00 93.69 126 MET A CA 1
ATOM 1009 C C . MET A 1 126 ? -5.981 -8.279 4.177 1.00 93.69 126 MET A C 1
ATOM 1011 O O . MET A 1 126 ? -5.225 -8.716 3.313 1.00 93.69 126 MET A O 1
ATOM 1015 N N . ALA A 1 127 ? -6.258 -6.977 4.299 1.00 95.12 127 ALA A N 1
ATOM 1016 C CA . ALA A 1 127 ? -5.680 -5.960 3.422 1.00 95.12 127 ALA A CA 1
ATOM 1017 C C . ALA A 1 127 ? -4.143 -5.893 3.524 1.00 95.12 127 ALA A C 1
ATOM 1019 O O . ALA A 1 127 ? -3.459 -5.853 2.503 1.00 95.12 127 ALA A O 1
ATOM 1020 N N . VAL A 1 128 ? -3.585 -5.935 4.743 1.00 94.94 128 VAL A N 1
ATOM 1021 C CA . VAL A 1 128 ? -2.123 -5.941 4.958 1.00 94.94 128 VAL A CA 1
ATOM 1022 C C . VAL A 1 128 ? -1.467 -7.162 4.308 1.00 94.94 128 VAL A C 1
ATOM 1024 O O . VAL A 1 128 ? -0.445 -7.027 3.640 1.00 94.94 128 VAL A O 1
ATOM 1027 N N . LEU A 1 129 ? -2.061 -8.346 4.468 1.00 93.31 129 LEU A N 1
ATOM 1028 C CA . LEU A 1 129 ? -1.557 -9.586 3.877 1.00 93.31 129 LEU A CA 1
ATOM 1029 C C . LEU A 1 129 ? -1.616 -9.556 2.349 1.00 93.31 129 LEU A C 1
ATOM 1031 O O . LEU A 1 129 ? -0.659 -9.968 1.700 1.00 93.31 129 LEU A O 1
ATOM 1035 N N . GLY A 1 130 ? -2.696 -9.033 1.769 1.00 93.12 130 GLY A N 1
ATOM 1036 C CA . GLY A 1 130 ? -2.807 -8.874 0.321 1.00 93.12 130 GLY A CA 1
ATOM 1037 C C . GLY A 1 130 ? -1.712 -7.988 -0.268 1.00 93.12 130 GLY A C 1
ATOM 1038 O O . GLY A 1 130 ? -1.109 -8.337 -1.281 1.00 93.12 130 GLY A O 1
ATOM 1039 N N . GLU A 1 131 ? -1.419 -6.860 0.381 1.00 94.44 131 GLU A N 1
ATOM 1040 C CA . GLU A 1 131 ? -0.358 -5.943 -0.055 1.00 94.44 131 GLU A CA 1
ATOM 1041 C C . GLU A 1 131 ? 1.047 -6.528 0.160 1.00 94.44 131 GLU A C 1
ATOM 1043 O O . GLU A 1 131 ? 1.934 -6.337 -0.669 1.00 94.44 131 GLU A O 1
ATOM 1048 N N . LEU A 1 132 ? 1.251 -7.313 1.222 1.00 92.69 132 LEU A N 1
ATOM 1049 C CA . LEU A 1 132 ? 2.474 -8.100 1.394 1.00 92.69 132 LEU A CA 1
ATOM 1050 C C . LEU A 1 132 ? 2.672 -9.079 0.231 1.00 92.69 132 LEU A C 1
ATOM 1052 O O . LEU A 1 132 ? 3.734 -9.086 -0.387 1.00 92.69 132 LEU A O 1
ATOM 1056 N N . LEU A 1 133 ? 1.646 -9.868 -0.103 1.00 91.94 133 LEU A N 1
ATOM 1057 C CA . LEU A 1 133 ? 1.699 -10.834 -1.204 1.00 91.94 133 LEU A CA 1
ATOM 1058 C C . LEU A 1 133 ? 1.927 -10.151 -2.560 1.00 91.94 133 LEU A C 1
ATOM 1060 O O . LEU A 1 133 ? 2.711 -10.652 -3.367 1.00 91.94 133 LEU A O 1
ATOM 1064 N N . SER A 1 134 ? 1.311 -8.986 -2.790 1.00 92.12 134 SER A N 1
ATOM 1065 C CA . SER A 1 134 ? 1.524 -8.194 -4.011 1.00 92.12 134 SER A CA 1
ATOM 1066 C C . SER A 1 134 ? 2.968 -7.682 -4.138 1.00 92.12 134 SER A C 1
ATOM 1068 O O . SER A 1 134 ? 3.457 -7.474 -5.250 1.00 92.12 134 SER A O 1
ATOM 1070 N N . GLY A 1 135 ? 3.674 -7.510 -3.013 1.00 90.75 135 GLY A N 1
ATOM 1071 C CA . GLY A 1 135 ? 5.084 -7.125 -2.959 1.00 90.75 135 GLY A CA 1
ATOM 1072 C C . GLY A 1 135 ? 6.084 -8.284 -3.033 1.00 90.75 135 GLY A C 1
ATOM 1073 O O . GLY A 1 135 ? 7.210 -8.068 -3.481 1.00 90.75 135 GLY A O 1
ATOM 1074 N N . VAL A 1 136 ? 5.696 -9.505 -2.644 1.00 90.81 136 VAL A N 1
ATOM 1075 C CA . VAL A 1 136 ? 6.569 -10.699 -2.694 1.00 90.81 136 VAL A CA 1
ATOM 1076 C C . VAL A 1 136 ? 6.959 -11.043 -4.124 1.00 90.81 136 VAL A C 1
ATOM 1078 O O . VAL A 1 136 ? 8.126 -11.303 -4.401 1.00 90.81 136 VAL A O 1
ATOM 1081 N N . TYR A 1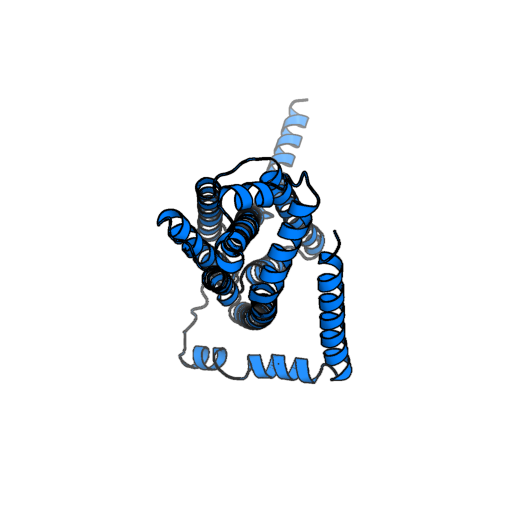 137 ? 6.002 -11.018 -5.046 1.00 84.50 137 TYR A N 1
ATOM 1082 C CA . TYR A 1 137 ? 6.261 -11.414 -6.426 1.00 84.50 137 TYR A CA 1
ATOM 1083 C C . TYR A 1 137 ? 7.302 -10.528 -7.149 1.00 84.50 137 TYR A C 1
ATOM 1085 O O . TYR A 1 137 ? 8.313 -11.063 -7.610 1.00 84.50 137 TYR A O 1
ATOM 1093 N N . PRO A 1 138 ? 7.137 -9.188 -7.226 1.00 87.19 138 PRO A N 1
ATOM 1094 C CA . PRO A 1 138 ? 8.144 -8.321 -7.843 1.00 87.19 138 PRO A CA 1
ATOM 1095 C C . PRO A 1 138 ? 9.503 -8.388 -7.132 1.00 87.19 138 PRO A C 1
ATOM 1097 O O . PRO A 1 138 ? 10.538 -8.202 -7.769 1.00 87.19 138 PRO A O 1
ATOM 1100 N N . PHE A 1 139 ? 9.517 -8.698 -5.832 1.00 90.38 139 PHE A N 1
ATOM 1101 C CA . PHE A 1 139 ? 10.751 -8.914 -5.088 1.00 90.38 139 PHE A CA 1
ATOM 1102 C C . PHE A 1 139 ? 11.491 -10.185 -5.525 1.00 90.38 139 PHE A C 1
ATOM 1104 O O . PHE A 1 139 ? 12.687 -10.122 -5.798 1.00 90.38 139 PHE A O 1
ATOM 1111 N N . ILE A 1 140 ? 10.790 -11.319 -5.645 1.00 86.88 140 ILE A N 1
ATOM 1112 C CA . ILE A 1 140 ? 11.376 -12.573 -6.148 1.00 86.88 140 ILE A CA 1
ATOM 1113 C C . ILE A 1 140 ? 11.922 -12.369 -7.558 1.00 86.88 140 ILE A C 1
ATOM 1115 O O . ILE A 1 140 ? 13.046 -12.770 -7.841 1.00 86.88 140 ILE A O 1
ATOM 1119 N N . CYS A 1 141 ? 11.167 -11.689 -8.420 1.00 83.12 141 CYS A N 1
ATOM 1120 C CA . CYS A 1 141 ? 11.604 -11.460 -9.790 1.00 83.12 141 CYS A CA 1
ATOM 1121 C C . CYS A 1 141 ? 12.899 -10.644 -9.868 1.00 83.12 141 CYS A C 1
ATOM 1123 O O . CYS A 1 141 ? 13.782 -10.944 -10.665 1.00 83.12 141 CYS A O 1
ATOM 1125 N N . TYR A 1 142 ? 13.049 -9.657 -8.980 1.00 83.69 142 TYR A N 1
ATOM 1126 C CA . TYR A 1 142 ? 14.304 -8.929 -8.838 1.00 83.69 142 TYR A CA 1
ATOM 1127 C C . TYR A 1 142 ? 15.458 -9.833 -8.370 1.00 83.69 142 TYR A C 1
ATOM 1129 O O . TYR A 1 142 ? 16.563 -9.714 -8.891 1.00 83.69 142 TYR A O 1
ATOM 1137 N N . LEU A 1 143 ? 15.221 -10.739 -7.413 1.00 85.19 143 LEU A N 1
ATOM 1138 C CA . LEU A 1 143 ? 16.252 -11.654 -6.901 1.00 85.19 143 LEU A CA 1
ATOM 1139 C C . LEU A 1 143 ? 16.711 -12.692 -7.929 1.00 85.19 143 LEU A C 1
ATOM 1141 O O . LEU A 1 143 ? 17.876 -13.074 -7.921 1.00 85.19 143 LEU A O 1
ATOM 1145 N N . CYS A 1 144 ? 15.811 -13.151 -8.796 1.00 81.69 144 CYS A N 1
ATOM 1146 C CA . CYS A 1 144 ? 16.134 -14.126 -9.836 1.00 81.69 144 CYS A CA 1
ATOM 1147 C C . CYS A 1 144 ? 16.876 -13.511 -11.036 1.00 81.69 144 CYS A C 1
ATOM 1149 O O . CYS A 1 144 ? 17.215 -14.244 -11.957 1.00 81.69 144 CYS A O 1
ATOM 1151 N N . GLU A 1 145 ? 17.099 -12.187 -11.054 1.00 68.44 145 GLU A N 1
ATOM 1152 C CA . GLU A 1 145 ? 17.636 -11.427 -12.199 1.00 68.44 145 GLU A CA 1
ATOM 1153 C C . GLU A 1 145 ? 16.868 -11.654 -13.519 1.00 68.44 145 GLU A C 1
ATOM 1155 O O . GLU A 1 145 ? 17.316 -11.273 -14.605 1.00 68.44 145 GLU A O 1
ATOM 1160 N N . GLU A 1 146 ? 15.675 -12.242 -13.438 1.00 66.31 146 GLU A N 1
ATOM 1161 C CA . GLU A 1 146 ? 14.834 -12.509 -14.589 1.00 66.31 146 GLU A CA 1
ATOM 1162 C C . GLU A 1 146 ? 14.115 -11.230 -15.012 1.00 66.31 146 GLU A C 1
ATOM 1164 O O . GLU A 1 146 ? 13.635 -10.428 -14.203 1.00 66.31 146 GLU A O 1
ATOM 1169 N N . ARG A 1 147 ? 14.016 -11.031 -16.329 1.00 68.31 147 ARG A N 1
ATOM 1170 C CA . ARG A 1 147 ? 13.208 -9.948 -16.885 1.00 68.31 147 ARG A CA 1
ATOM 1171 C C . ARG A 1 147 ? 11.741 -10.293 -16.677 1.00 68.31 147 ARG A C 1
ATOM 1173 O O . ARG A 1 147 ? 11.150 -11.010 -17.478 1.00 68.31 147 ARG A O 1
ATOM 1180 N N . CYS A 1 148 ? 11.163 -9.775 -15.602 1.00 75.50 148 CYS A N 1
ATOM 1181 C CA . CYS A 1 148 ? 9.726 -9.847 -15.407 1.00 75.50 148 CYS A CA 1
ATOM 1182 C C . CYS A 1 148 ? 9.004 -9.126 -16.540 1.00 75.50 148 CYS A C 1
ATOM 1184 O O . CYS A 1 148 ? 9.284 -7.953 -16.800 1.00 75.50 148 CYS A O 1
ATOM 1186 N N . SER A 1 149 ? 8.045 -9.809 -17.164 1.00 82.00 149 SER A N 1
ATOM 1187 C CA . SER A 1 149 ? 7.207 -9.158 -18.160 1.00 82.00 149 SER A CA 1
ATOM 1188 C C . SER A 1 149 ? 6.319 -8.103 -17.514 1.00 82.00 149 SER A C 1
ATOM 1190 O O . SER A 1 149 ? 5.864 -8.230 -16.367 1.00 82.00 149 SER A O 1
ATOM 1192 N N . VAL A 1 150 ? 6.037 -7.056 -18.281 1.00 82.25 150 VAL A N 1
ATOM 1193 C CA . VAL A 1 150 ? 5.197 -5.936 -17.842 1.00 82.25 150 VAL A CA 1
ATOM 1194 C C . VAL A 1 150 ? 3.813 -6.423 -17.393 1.00 82.25 150 VAL A C 1
ATOM 1196 O O . VAL A 1 150 ? 3.303 -6.008 -16.347 1.00 82.25 150 VAL A O 1
ATOM 1199 N N . GLN A 1 151 ? 3.224 -7.351 -18.153 1.00 82.19 151 GLN A N 1
ATOM 1200 C CA . GLN A 1 151 ? 1.907 -7.927 -17.866 1.00 82.19 151 GLN A CA 1
ATOM 1201 C C . GLN A 1 151 ? 1.899 -8.704 -16.546 1.00 82.19 151 GLN A C 1
ATOM 1203 O O . GLN A 1 151 ? 0.938 -8.621 -15.779 1.00 82.19 151 GLN A O 1
ATOM 1208 N N . PHE A 1 152 ? 2.984 -9.416 -16.237 1.00 82.62 152 PHE A N 1
ATOM 1209 C CA . PHE A 1 152 ? 3.069 -10.185 -15.002 1.00 82.62 152 PHE A CA 1
ATOM 1210 C C . PHE A 1 152 ? 3.211 -9.273 -13.778 1.00 82.62 152 PHE A C 1
ATOM 1212 O O . PHE A 1 152 ? 2.518 -9.466 -12.778 1.00 82.62 152 PHE A O 1
ATOM 1219 N N . LEU A 1 153 ? 4.029 -8.218 -13.863 1.00 86.12 153 LEU A N 1
ATOM 1220 C CA . LEU A 1 153 ? 4.117 -7.208 -12.800 1.00 86.12 153 LEU A CA 1
ATOM 1221 C C . LEU A 1 153 ? 2.772 -6.505 -12.570 1.00 86.12 153 LEU A C 1
ATOM 1223 O O . LEU A 1 153 ? 2.404 -6.229 -11.426 1.00 86.12 153 LEU A O 1
ATOM 1227 N N . ALA A 1 154 ? 2.014 -6.248 -13.638 1.00 84.56 154 ALA A N 1
ATOM 1228 C CA . ALA A 1 154 ? 0.674 -5.681 -13.539 1.00 84.56 154 ALA A CA 1
ATOM 1229 C C . ALA A 1 154 ? -0.304 -6.645 -12.848 1.00 84.56 154 ALA A C 1
ATOM 1231 O O . ALA A 1 154 ? -1.048 -6.232 -11.957 1.00 84.56 154 ALA A O 1
ATOM 1232 N N . ALA A 1 155 ? -0.258 -7.934 -13.190 1.00 85.94 155 ALA A N 1
ATOM 1233 C CA . ALA A 1 155 ? -1.063 -8.968 -12.547 1.00 85.94 155 ALA A CA 1
ATOM 1234 C C . ALA A 1 155 ? -0.719 -9.139 -11.057 1.00 85.94 155 ALA A C 1
ATOM 1236 O O . ALA A 1 155 ? -1.620 -9.263 -10.228 1.00 85.94 155 ALA A O 1
ATOM 1237 N N . ALA A 1 156 ? 0.562 -9.060 -10.683 1.00 87.88 156 ALA A N 1
ATOM 1238 C CA . ALA A 1 156 ? 0.990 -9.135 -9.286 1.00 87.88 156 ALA A CA 1
ATOM 1239 C C . ALA A 1 156 ? 0.362 -8.030 -8.416 1.00 87.88 156 ALA A C 1
ATOM 1241 O O . ALA A 1 156 ? -0.005 -8.278 -7.267 1.00 87.88 156 ALA A O 1
ATOM 1242 N N . ARG A 1 157 ? 0.148 -6.826 -8.966 1.00 87.12 157 ARG A N 1
ATOM 1243 C CA . ARG A 1 157 ? -0.555 -5.739 -8.256 1.00 87.12 157 ARG A CA 1
ATOM 1244 C C . ARG A 1 157 ? -2.021 -6.063 -7.976 1.00 87.12 157 ARG A C 1
ATOM 1246 O O . ARG A 1 157 ? -2.545 -5.654 -6.941 1.00 87.12 157 ARG A O 1
ATOM 1253 N N . LEU A 1 158 ? -2.678 -6.814 -8.862 1.00 89.12 158 LEU A N 1
ATOM 1254 C CA . LEU A 1 158 ? -4.075 -7.217 -8.675 1.00 89.12 158 LEU A CA 1
ATOM 1255 C C . LEU A 1 158 ? -4.253 -8.155 -7.481 1.00 89.12 158 LEU A C 1
ATOM 1257 O O . LEU A 1 158 ? -5.335 -8.181 -6.900 1.00 89.12 158 LEU A O 1
ATOM 1261 N N . ILE A 1 159 ? -3.199 -8.863 -7.060 1.00 91.19 159 ILE A N 1
ATOM 1262 C CA . ILE A 1 159 ? -3.234 -9.691 -5.849 1.00 91.19 159 ILE A CA 1
ATOM 1263 C C . ILE A 1 159 ? -3.612 -8.833 -4.640 1.00 91.19 159 ILE A C 1
ATOM 1265 O O . ILE A 1 159 ? -4.525 -9.197 -3.914 1.00 91.19 159 ILE A O 1
ATOM 1269 N N . GLY A 1 160 ? -3.003 -7.657 -4.458 1.00 91.38 160 GLY A N 1
ATOM 1270 C CA . GLY A 1 160 ? -3.358 -6.769 -3.343 1.00 91.38 160 GLY A CA 1
ATOM 1271 C C . GLY A 1 160 ? -4.815 -6.307 -3.408 1.00 91.38 160 GLY A C 1
ATOM 1272 O O . GLY A 1 160 ? -5.520 -6.274 -2.399 1.00 91.38 160 GLY A O 1
ATOM 1273 N N . VAL A 1 161 ? -5.298 -6.039 -4.620 1.00 92.06 161 VAL A N 1
ATOM 1274 C CA . VAL A 1 161 ? -6.671 -5.597 -4.886 1.00 92.06 161 VAL A CA 1
ATOM 1275 C C . VAL A 1 161 ? -7.714 -6.675 -4.566 1.00 92.06 161 VAL A C 1
ATOM 1277 O O . VAL A 1 161 ? -8.773 -6.352 -4.028 1.00 92.06 161 VAL A O 1
ATOM 1280 N N . LEU A 1 162 ? -7.418 -7.954 -4.818 1.00 91.69 162 LEU A N 1
ATOM 1281 C CA . LEU A 1 162 ? -8.306 -9.071 -4.457 1.00 91.69 162 LEU A CA 1
ATOM 1282 C C . LEU A 1 162 ? -8.563 -9.163 -2.946 1.00 91.69 162 LEU A C 1
ATOM 1284 O O . LEU A 1 162 ? -9.598 -9.673 -2.526 1.00 91.69 162 LEU A O 1
ATOM 1288 N N . PHE A 1 163 ? -7.655 -8.625 -2.134 1.00 93.94 163 PHE A N 1
ATOM 1289 C CA . PHE A 1 163 ? -7.775 -8.547 -0.678 1.00 93.94 163 PHE A CA 1
ATOM 1290 C C . PHE A 1 163 ? -8.297 -7.176 -0.208 1.00 93.94 163 PHE A C 1
ATOM 1292 O O . PHE A 1 163 ? -8.244 -6.859 0.978 1.00 93.94 163 PHE A O 1
ATOM 1299 N N . GLY A 1 164 ? -8.798 -6.348 -1.132 1.00 90.44 164 GLY A N 1
ATOM 1300 C CA . GLY A 1 164 ? -9.343 -5.012 -0.880 1.00 90.44 164 GLY A CA 1
ATOM 1301 C C . GLY A 1 164 ? -8.291 -3.900 -0.834 1.00 90.44 164 GLY A C 1
ATOM 1302 O O . GLY A 1 164 ? -8.650 -2.721 -0.829 1.00 90.44 164 GLY A O 1
ATOM 1303 N N . GLY A 1 165 ? -7.009 -4.275 -0.840 1.00 91.56 165 GLY A N 1
ATOM 1304 C CA . GLY A 1 165 ? -5.858 -3.385 -0.901 1.00 91.56 165 GLY A CA 1
ATOM 1305 C C . GLY A 1 165 ? -5.877 -2.271 0.141 1.00 91.56 165 GLY A C 1
ATOM 1306 O O . GLY A 1 165 ? -6.451 -2.383 1.228 1.00 91.56 165 GLY A O 1
ATOM 1307 N N . GLN A 1 166 ? -5.251 -1.157 -0.224 1.00 94.00 166 GLN A N 1
ATOM 1308 C CA . GLN A 1 166 ? -5.234 0.049 0.589 1.00 94.00 166 GLN A CA 1
ATOM 1309 C C . GLN A 1 166 ? -6.647 0.495 1.006 1.00 94.00 166 GLN A C 1
ATOM 1311 O O . GLN A 1 166 ? -6.881 0.730 2.184 1.00 94.00 166 GLN A O 1
ATOM 1316 N N . GLU A 1 167 ? -7.613 0.565 0.093 1.00 94.31 167 GLU A N 1
ATOM 1317 C CA . GLU A 1 167 ? -8.932 1.138 0.399 1.00 94.31 167 GLU A CA 1
ATOM 1318 C C . GLU A 1 167 ? -9.679 0.389 1.514 1.00 94.31 167 GLU A C 1
ATOM 1320 O O . GLU A 1 167 ? -10.295 1.020 2.378 1.00 94.31 167 GLU A O 1
ATOM 1325 N N . LEU A 1 168 ? -9.560 -0.943 1.576 1.00 95.50 168 LEU A N 1
ATOM 1326 C CA . LEU A 1 168 ? -10.168 -1.725 2.653 1.00 95.50 168 LEU A CA 1
ATOM 1327 C C . LEU A 1 168 ? -9.562 -1.396 4.020 1.00 95.50 168 LEU A C 1
ATOM 1329 O O . LEU A 1 168 ? -10.294 -1.178 4.988 1.00 95.50 168 LEU A O 1
ATOM 1333 N N . PHE A 1 169 ? -8.231 -1.340 4.110 1.00 95.75 169 PHE A N 1
ATOM 1334 C CA . PHE A 1 169 ? -7.551 -1.017 5.365 1.00 95.75 169 PHE A CA 1
ATOM 1335 C C . PHE A 1 169 ? -7.991 0.353 5.898 1.00 95.75 169 PHE A C 1
ATOM 1337 O O . PHE A 1 169 ? -8.179 0.538 7.102 1.00 95.75 169 PHE A O 1
ATOM 1344 N N . TRP A 1 170 ? -8.191 1.308 4.993 1.00 93.56 170 TRP A N 1
ATOM 1345 C CA . TRP A 1 170 ? -8.535 2.690 5.304 1.00 93.56 170 TRP A CA 1
ATOM 1346 C C . TRP A 1 170 ? -9.973 2.814 5.776 1.00 93.56 170 TRP A C 1
ATOM 1348 O O . TRP A 1 170 ? -10.218 3.398 6.832 1.00 93.56 170 TRP A O 1
ATOM 1358 N N . ALA A 1 171 ? -10.900 2.192 5.048 1.00 94.06 171 ALA A N 1
ATOM 1359 C CA . ALA A 1 171 ? -12.299 2.124 5.436 1.00 94.06 171 ALA A CA 1
ATOM 1360 C C . ALA A 1 171 ? -12.452 1.505 6.832 1.00 94.06 171 ALA A C 1
ATOM 1362 O O . ALA A 1 171 ? -13.083 2.094 7.710 1.00 94.06 171 ALA A O 1
ATOM 1363 N N . MET A 1 172 ? -11.798 0.366 7.078 1.00 94.19 172 MET A N 1
ATOM 1364 C CA . MET A 1 172 ? -11.852 -0.298 8.380 1.00 94.19 172 MET A CA 1
ATOM 1365 C C . MET A 1 172 ? -11.227 0.552 9.485 1.00 94.19 172 MET A C 1
ATOM 1367 O O . MET A 1 172 ? -11.766 0.608 10.588 1.00 94.19 172 MET A O 1
ATOM 1371 N N . SER A 1 173 ? -10.120 1.242 9.195 1.00 92.50 173 SER A N 1
ATOM 1372 C CA . SER A 1 173 ? -9.448 2.136 10.147 1.00 92.50 173 SER A CA 1
ATOM 1373 C C . SER A 1 173 ? -10.340 3.302 10.557 1.00 92.50 173 SER A C 1
ATOM 1375 O O . SER A 1 173 ? -10.452 3.599 11.745 1.00 92.50 173 SER A O 1
ATOM 1377 N N . TRP A 1 174 ? -11.034 3.928 9.605 1.00 92.19 174 TRP A N 1
ATOM 1378 C CA . TRP A 1 174 ? -12.007 4.977 9.910 1.00 92.19 174 TRP A CA 1
ATOM 1379 C C . TRP A 1 174 ? -13.155 4.463 10.763 1.00 92.19 174 TRP A C 1
ATOM 1381 O O . TRP A 1 174 ? -13.487 5.091 11.769 1.00 92.19 174 TRP A O 1
ATOM 1391 N N . ILE A 1 175 ? -13.725 3.311 10.407 1.00 91.12 175 ILE A N 1
ATOM 1392 C CA . ILE A 1 175 ? -14.814 2.711 11.180 1.00 91.12 175 ILE A CA 1
ATOM 1393 C C . ILE A 1 175 ? -14.350 2.412 12.612 1.00 91.12 175 ILE A C 1
ATOM 1395 O O . ILE A 1 175 ? -15.021 2.807 13.564 1.00 91.12 175 ILE A O 1
ATOM 1399 N N . TYR A 1 176 ? -13.166 1.818 12.777 1.00 90.00 176 TYR A N 1
ATOM 1400 C CA . TYR A 1 176 ? -12.582 1.526 14.087 1.00 90.00 176 TYR A CA 1
ATOM 1401 C C . TYR A 1 176 ? -12.380 2.789 14.934 1.00 90.00 176 TYR A C 1
ATOM 1403 O O . TYR A 1 176 ? -12.699 2.810 16.122 1.00 90.00 176 TYR A O 1
ATOM 1411 N N . VAL A 1 177 ? -11.880 3.878 14.340 1.00 89.00 177 VAL A N 1
ATOM 1412 C CA . VAL A 1 177 ? -11.710 5.154 15.054 1.00 89.00 177 VAL A CA 1
ATOM 1413 C C . VAL A 1 177 ? -13.060 5.738 15.465 1.00 89.00 177 VAL A C 1
ATOM 1415 O O . VAL A 1 177 ? -13.190 6.210 16.594 1.00 89.00 177 VAL A O 1
ATOM 1418 N N . ILE A 1 178 ? -14.071 5.697 14.594 1.00 88.88 178 ILE A N 1
ATOM 1419 C CA . ILE A 1 178 ? -15.422 6.199 14.896 1.00 88.88 178 ILE A CA 1
ATOM 1420 C C . ILE A 1 178 ? -16.034 5.444 16.078 1.00 88.88 178 ILE A C 1
ATOM 1422 O O . ILE A 1 178 ? -16.619 6.067 16.970 1.00 88.88 178 ILE A O 1
ATOM 1426 N N . GLN A 1 179 ? -15.892 4.121 16.096 1.00 85.44 179 GLN A N 1
ATOM 1427 C CA . GLN A 1 179 ? -16.468 3.265 17.127 1.00 85.44 179 GLN A CA 1
ATOM 1428 C C . GLN A 1 179 ? -15.740 3.417 18.479 1.00 85.44 179 GLN A C 1
ATOM 1430 O O . GLN A 1 179 ? -16.401 3.573 19.505 1.00 85.44 179 GLN A O 1
ATOM 1435 N N . ASN A 1 180 ? -14.405 3.518 18.482 1.00 83.12 180 ASN A N 1
ATOM 1436 C CA . ASN A 1 180 ? -13.594 3.637 19.708 1.00 83.12 180 ASN A CA 1
ATOM 1437 C C . ASN A 1 180 ? -13.401 5.068 20.235 1.00 83.12 180 ASN A C 1
ATOM 1439 O O . ASN A 1 180 ? -12.735 5.281 21.253 1.00 83.12 180 ASN A O 1
ATOM 1443 N N . THR A 1 181 ? -13.954 6.075 19.559 1.00 83.56 181 THR A N 1
ATOM 1444 C CA . THR A 1 181 ? -13.805 7.481 19.953 1.00 83.56 181 THR A CA 1
ATOM 1445 C C . THR A 1 181 ? -15.143 8.073 20.379 1.00 83.56 181 THR A C 1
ATOM 1447 O O . THR A 1 181 ? -16.168 7.890 19.717 1.00 83.56 181 THR A O 1
ATOM 1450 N N . ARG A 1 182 ? -15.125 8.840 21.478 1.00 83.25 182 ARG A N 1
ATOM 1451 C CA . ARG A 1 182 ? -16.287 9.614 21.942 1.00 83.25 182 ARG A CA 1
ATOM 1452 C C . ARG A 1 182 ? -16.781 10.560 20.840 1.00 83.25 182 ARG A C 1
ATOM 1454 O O . ARG A 1 182 ? -15.930 11.133 20.161 1.00 83.25 182 ARG A O 1
ATOM 1461 N N . PRO A 1 183 ? -18.102 10.782 20.692 1.00 87.00 183 PRO A N 1
ATOM 1462 C CA . PRO A 1 183 ? -18.668 11.601 19.616 1.00 87.00 183 PRO A CA 1
ATOM 1463 C C . PRO A 1 183 ? -17.999 12.971 19.447 1.00 87.00 183 PRO A C 1
ATOM 1465 O O . PRO A 1 183 ? -17.659 13.344 18.329 1.00 87.00 183 PRO A O 1
ATOM 1468 N N . GLU A 1 184 ? -17.715 13.649 20.560 1.00 85.62 184 GLU A N 1
ATOM 1469 C CA . GLU A 1 184 ? -17.051 14.961 20.626 1.00 85.62 184 GLU A CA 1
ATOM 1470 C C . GLU A 1 184 ? -15.660 14.978 19.962 1.00 85.62 184 GLU A C 1
ATOM 1472 O O . GLU A 1 184 ? -15.250 15.983 19.392 1.00 85.62 184 GLU A O 1
ATOM 1477 N N . ASN A 1 185 ? -14.945 13.848 19.992 1.00 83.94 185 ASN A N 1
ATOM 1478 C CA . ASN A 1 185 ? -13.558 13.731 19.533 1.00 83.94 185 ASN A CA 1
ATOM 1479 C C . ASN A 1 185 ? -13.412 12.973 18.202 1.00 83.94 185 ASN A C 1
ATOM 1481 O O . ASN A 1 185 ? -12.290 12.752 17.747 1.00 83.94 185 ASN A O 1
ATOM 1485 N N . ARG A 1 186 ? -14.510 12.550 17.560 1.00 85.75 186 ARG A N 1
ATOM 1486 C CA . ARG A 1 186 ? -14.450 11.743 16.323 1.00 85.75 186 ARG A CA 1
ATOM 1487 C C . ARG A 1 186 ? -13.862 12.517 15.154 1.00 85.75 186 ARG A C 1
ATOM 1489 O O . ARG A 1 186 ? -12.895 12.068 14.546 1.00 85.75 186 ARG A O 1
ATOM 1496 N N . THR A 1 187 ? -14.428 13.684 14.864 1.00 88.81 187 THR A N 1
ATOM 1497 C CA . THR A 1 187 ? -14.002 14.543 13.755 1.00 88.81 187 THR A CA 1
ATOM 1498 C C . THR A 1 187 ? -12.514 14.898 13.821 1.00 88.81 187 THR A C 1
ATOM 1500 O O . THR A 1 187 ? -11.825 14.646 12.831 1.00 88.81 187 THR A O 1
ATOM 1503 N N . PRO A 1 188 ? -11.966 15.407 14.948 1.00 87.31 188 PRO A N 1
ATOM 1504 C CA . PRO A 1 188 ? -10.543 15.738 15.004 1.00 87.31 188 PRO A CA 1
ATOM 1505 C C . PRO A 1 188 ? -9.640 14.508 14.840 1.00 87.31 188 PRO A C 1
ATOM 1507 O O . PRO A 1 188 ? -8.604 14.613 14.192 1.00 87.31 188 PRO A O 1
ATOM 1510 N N . ARG A 1 189 ? -10.029 13.326 15.344 1.00 85.31 189 ARG A N 1
ATOM 1511 C CA . ARG A 1 189 ? -9.235 12.099 15.146 1.00 85.31 189 ARG A CA 1
ATOM 1512 C C . ARG A 1 189 ? -9.266 11.580 13.714 1.00 85.31 189 ARG A C 1
ATOM 1514 O O . ARG A 1 189 ? -8.239 11.148 13.204 1.00 85.31 189 ARG A 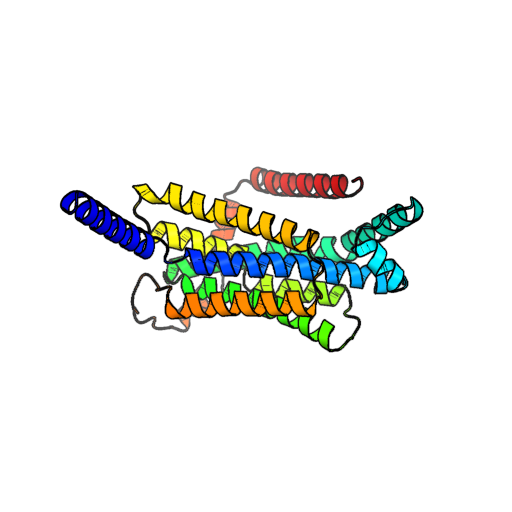O 1
ATOM 1521 N N . LEU A 1 190 ? -10.418 11.633 13.049 1.00 89.38 190 LEU A N 1
ATOM 1522 C CA . LEU A 1 190 ? -10.506 11.283 11.630 1.00 89.38 190 LEU A CA 1
ATOM 1523 C C . LEU A 1 190 ? -9.677 12.241 10.771 1.00 89.38 190 LEU A C 1
ATOM 1525 O O . LEU A 1 190 ? -8.978 11.797 9.861 1.00 89.38 190 LEU A O 1
ATOM 1529 N N . LEU A 1 191 ? -9.710 13.537 11.098 1.00 90.12 191 LEU A N 1
ATOM 1530 C CA . LEU A 1 191 ? -8.876 14.535 10.438 1.00 90.12 191 LEU A CA 1
ATOM 1531 C C . LEU A 1 191 ? -7.389 14.259 10.670 1.00 90.12 191 LEU A C 1
ATOM 1533 O O . LEU A 1 191 ? -6.618 14.333 9.720 1.00 90.12 191 LEU A O 1
ATOM 1537 N N . LEU A 1 192 ? -6.993 13.894 11.893 1.00 88.06 192 LEU A N 1
ATOM 1538 C CA . LEU A 1 192 ? -5.618 13.507 12.199 1.00 88.06 192 LEU A CA 1
ATOM 1539 C C . LEU A 1 192 ? -5.187 12.298 11.363 1.00 88.06 192 LEU A C 1
ATOM 1541 O O . LEU A 1 192 ? -4.147 12.356 10.718 1.00 88.06 192 LEU A O 1
ATOM 1545 N N . LEU A 1 193 ? -6.015 11.252 11.280 1.00 90.06 193 LEU A N 1
ATOM 1546 C CA . LEU A 1 193 ? -5.713 10.060 10.483 1.00 90.06 193 LEU A CA 1
ATOM 1547 C C . LEU A 1 193 ? -5.548 10.392 8.988 1.00 90.06 193 LEU A C 1
ATOM 1549 O O . LEU A 1 193 ? -4.626 9.911 8.324 1.00 90.06 193 LEU A O 1
ATOM 1553 N N . GLN A 1 194 ? -6.415 11.258 8.458 1.00 91.94 194 GLN A N 1
ATOM 1554 C CA . GLN A 1 194 ? -6.325 11.743 7.082 1.00 91.94 194 GLN A CA 1
ATOM 1555 C C . GLN A 1 194 ? -5.121 12.674 6.862 1.00 91.94 194 GLN A C 1
ATOM 1557 O O . GLN A 1 194 ? -4.505 12.640 5.800 1.00 91.94 194 GLN A O 1
ATOM 1562 N N . ALA A 1 195 ? -4.746 13.496 7.839 1.00 91.25 195 ALA A N 1
ATOM 1563 C CA . ALA A 1 195 ? -3.540 14.312 7.761 1.00 91.25 195 ALA A CA 1
ATOM 1564 C C . ALA A 1 195 ? -2.291 13.421 7.758 1.00 91.25 195 ALA A C 1
ATOM 1566 O O . ALA A 1 195 ? -1.422 13.591 6.903 1.00 91.25 195 ALA A O 1
ATOM 1567 N N . SER A 1 196 ? -2.243 12.409 8.632 1.00 91.00 196 SER A N 1
ATOM 1568 C CA . SER A 1 196 ? -1.174 11.411 8.670 1.00 91.00 196 SER A CA 1
ATOM 1569 C C . SER A 1 196 ? -1.024 10.700 7.326 1.00 91.00 196 SER A C 1
ATOM 1571 O O . SER A 1 196 ? 0.105 10.578 6.861 1.00 91.00 196 SER A O 1
ATOM 1573 N N . LYS A 1 197 ? -2.127 10.326 6.646 1.00 91.69 197 LYS A N 1
ATOM 1574 C CA . LYS A 1 197 ? -2.087 9.819 5.254 1.00 91.69 197 LYS A CA 1
ATOM 1575 C C . LYS A 1 197 ? -1.216 10.687 4.371 1.00 91.69 197 LYS A C 1
ATOM 1577 O O . LYS A 1 197 ? -0.300 10.204 3.712 1.00 91.69 197 LYS A O 1
ATOM 1582 N N . ASN A 1 198 ? -1.605 11.953 4.299 1.00 93.50 198 ASN A N 1
ATOM 1583 C CA . ASN A 1 198 ? -1.116 12.873 3.296 1.00 93.50 198 ASN A CA 1
ATOM 1584 C C . ASN A 1 198 ? 0.340 13.218 3.597 1.00 93.50 198 ASN A C 1
ATOM 1586 O O . ASN A 1 198 ? 1.159 13.235 2.687 1.00 93.50 198 ASN A O 1
ATOM 1590 N N . ILE A 1 199 ? 0.673 13.401 4.878 1.00 94.38 199 ILE A N 1
ATOM 1591 C CA . ILE A 1 199 ? 2.046 13.625 5.333 1.00 94.38 199 ILE A CA 1
ATOM 1592 C C . ILE A 1 199 ? 2.928 12.427 4.981 1.00 94.38 199 ILE A C 1
ATOM 1594 O O . ILE A 1 199 ? 3.978 12.624 4.380 1.00 94.38 199 ILE A O 1
ATOM 1598 N N . ILE A 1 200 ? 2.500 11.197 5.291 1.00 94.38 200 ILE A N 1
ATOM 1599 C CA . ILE A 1 200 ? 3.251 9.980 4.948 1.00 94.38 200 ILE A CA 1
ATOM 1600 C C . ILE A 1 200 ? 3.462 9.888 3.441 1.00 94.38 200 ILE A C 1
ATOM 1602 O O . ILE A 1 200 ? 4.580 9.652 2.994 1.00 94.38 200 ILE A O 1
ATOM 1606 N N . HIS A 1 201 ? 2.401 10.089 2.659 1.00 92.19 201 HIS A N 1
ATOM 1607 C CA . HIS A 1 201 ? 2.473 9.979 1.211 1.00 92.19 201 HIS A CA 1
ATOM 1608 C C . HIS A 1 201 ? 3.475 10.978 0.618 1.00 92.19 201 HIS A C 1
ATOM 1610 O O . HIS A 1 201 ? 4.394 10.583 -0.100 1.00 92.19 201 HIS A O 1
ATOM 1616 N N . THR A 1 202 ? 3.345 12.255 0.981 1.00 94.06 202 THR A N 1
ATOM 1617 C CA . THR A 1 202 ? 4.251 13.324 0.544 1.00 94.06 202 THR A CA 1
ATOM 1618 C C . THR A 1 202 ? 5.681 13.073 1.010 1.00 94.06 202 THR A C 1
ATOM 1620 O O . THR A 1 202 ? 6.615 13.238 0.227 1.00 94.06 202 THR A O 1
ATOM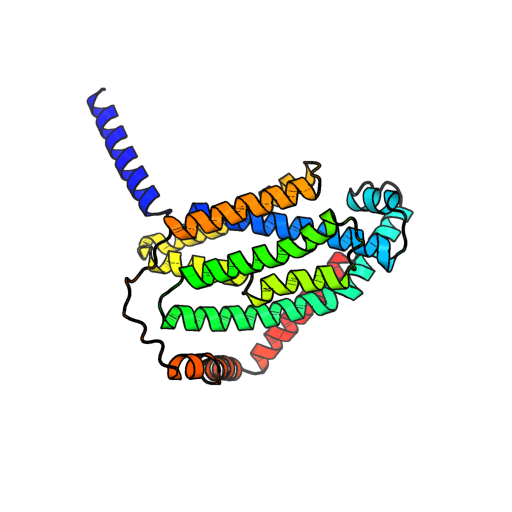 1623 N N . PHE A 1 203 ? 5.867 12.633 2.256 1.00 94.12 203 PHE A N 1
ATOM 1624 C CA . PHE A 1 203 ? 7.183 12.313 2.795 1.00 94.12 203 PHE A CA 1
ATOM 1625 C C . PHE A 1 203 ? 7.843 11.167 2.029 1.00 94.12 203 PHE A C 1
ATOM 1627 O O . PHE A 1 203 ? 8.988 11.304 1.618 1.00 94.12 203 PHE A O 1
ATOM 1634 N N . CYS A 1 204 ? 7.134 10.063 1.780 1.00 93.19 204 CYS A N 1
ATOM 1635 C CA . CYS A 1 204 ? 7.670 8.933 1.023 1.00 93.19 204 CYS A CA 1
ATOM 1636 C C . CYS A 1 204 ? 8.007 9.313 -0.423 1.00 93.19 204 CYS A C 1
ATOM 1638 O O . CYS A 1 204 ? 9.048 8.892 -0.920 1.00 93.19 204 CYS A O 1
ATOM 1640 N N . LEU A 1 205 ? 7.171 10.123 -1.084 1.00 89.31 205 LEU A N 1
ATOM 1641 C CA . LEU A 1 205 ? 7.468 10.649 -2.419 1.00 89.31 205 LEU A CA 1
ATOM 1642 C C . LEU A 1 205 ? 8.750 11.484 -2.412 1.00 89.31 205 LEU A C 1
ATOM 1644 O O . LEU A 1 205 ? 9.672 11.194 -3.172 1.00 89.31 205 LEU A O 1
ATOM 1648 N N . TRP A 1 206 ? 8.829 12.472 -1.519 1.00 91.62 206 TRP A N 1
ATOM 1649 C CA . TRP A 1 206 ? 10.011 13.315 -1.364 1.00 91.62 206 TRP A CA 1
ATOM 1650 C C . TRP A 1 206 ? 11.259 12.481 -1.048 1.00 91.62 206 TRP A C 1
ATOM 1652 O O . TRP A 1 206 ? 12.287 12.637 -1.702 1.00 91.62 206 TRP A O 1
ATOM 1662 N N . PHE A 1 207 ? 11.158 11.543 -0.109 1.00 88.50 207 PHE A N 1
ATOM 1663 C CA . PHE A 1 207 ? 12.253 10.669 0.301 1.00 88.50 207 PHE A CA 1
ATOM 1664 C C . PHE A 1 207 ? 12.738 9.783 -0.852 1.00 88.50 207 PHE A C 1
ATOM 1666 O O . PHE A 1 207 ? 13.937 9.690 -1.090 1.00 88.50 207 PHE A O 1
ATOM 1673 N N . SER A 1 208 ? 11.813 9.198 -1.621 1.00 86.12 208 SER A N 1
ATOM 1674 C CA . SER A 1 208 ? 12.143 8.368 -2.786 1.00 86.12 208 SER A CA 1
ATOM 1675 C C . SER A 1 208 ? 12.775 9.146 -3.942 1.00 86.12 208 SER A C 1
ATOM 1677 O O . SER A 1 208 ? 13.508 8.564 -4.730 1.00 86.12 208 SER A O 1
ATOM 1679 N N . ALA A 1 209 ? 12.490 10.446 -4.056 1.00 83.19 209 ALA A N 1
ATOM 1680 C CA . ALA A 1 209 ? 13.027 11.290 -5.119 1.00 83.19 209 ALA A CA 1
ATOM 1681 C C . ALA A 1 209 ? 14.437 11.818 -4.812 1.00 83.19 209 ALA A C 1
ATOM 1683 O O . ALA A 1 209 ? 15.175 12.139 -5.737 1.00 83.19 209 ALA A O 1
ATOM 1684 N N . ASN A 1 210 ? 14.797 11.941 -3.531 1.00 82.88 210 ASN A N 1
ATOM 1685 C CA . ASN A 1 210 ? 16.058 12.559 -3.103 1.00 82.88 210 ASN A CA 1
ATOM 1686 C C . ASN A 1 210 ? 17.124 11.551 -2.661 1.00 82.88 210 ASN A C 1
ATOM 1688 O O . ASN A 1 210 ? 18.268 11.941 -2.439 1.00 82.88 210 ASN A O 1
ATOM 1692 N N . VAL A 1 211 ? 16.765 10.278 -2.494 1.00 84.62 211 VAL A N 1
ATOM 1693 C CA . VAL A 1 211 ? 17.689 9.248 -2.019 1.00 84.62 211 VAL A CA 1
ATOM 1694 C C . VAL A 1 211 ? 17.773 8.116 -3.034 1.00 84.62 211 VAL A C 1
ATOM 1696 O O . VAL A 1 211 ? 16.771 7.484 -3.367 1.00 84.62 211 VAL A O 1
ATOM 1699 N N . ASP A 1 212 ? 18.994 7.837 -3.488 1.00 80.56 212 ASP A N 1
ATOM 1700 C CA . ASP A 1 212 ? 19.289 6.737 -4.402 1.00 80.56 212 ASP A CA 1
ATOM 1701 C C . ASP A 1 212 ? 19.215 5.393 -3.668 1.00 80.56 212 ASP A C 1
ATOM 1703 O O . ASP A 1 212 ? 20.203 4.895 -3.123 1.00 80.56 212 ASP A O 1
ATOM 1707 N N . PHE A 1 213 ? 18.033 4.782 -3.662 1.00 82.44 213 PHE A N 1
ATOM 1708 C CA . PHE A 1 213 ? 17.856 3.424 -3.160 1.00 82.44 213 PHE A CA 1
ATOM 1709 C C . PHE A 1 213 ? 17.955 2.380 -4.267 1.00 82.44 213 PHE A C 1
ATOM 1711 O O . PHE A 1 213 ? 17.442 2.539 -5.375 1.00 82.44 213 PHE A O 1
ATOM 1718 N N . THR A 1 214 ? 18.553 1.244 -3.926 1.00 86.69 214 THR A N 1
ATOM 1719 C CA . THR A 1 214 ? 18.424 0.019 -4.722 1.00 86.69 214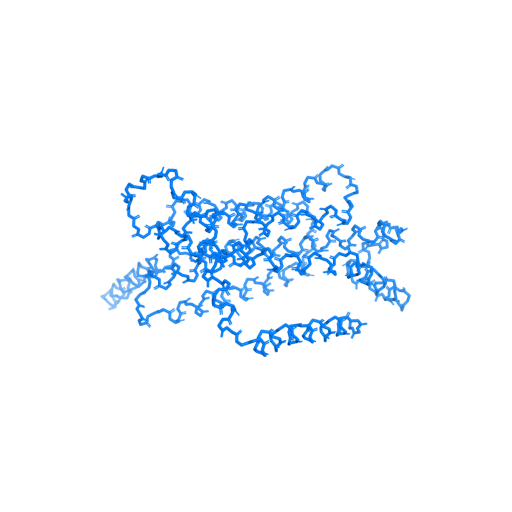 THR A CA 1
ATOM 1720 C C . THR A 1 214 ? 17.061 -0.633 -4.489 1.00 86.69 214 THR A C 1
ATOM 1722 O O . THR A 1 214 ? 16.481 -0.518 -3.406 1.00 86.69 214 THR A O 1
ATOM 1725 N N . TYR A 1 215 ? 16.561 -1.385 -5.473 1.00 86.94 215 TYR A N 1
ATOM 1726 C CA . TYR A 1 215 ? 15.287 -2.100 -5.340 1.00 86.94 215 TYR A CA 1
ATOM 1727 C C . TYR A 1 215 ? 15.271 -3.062 -4.145 1.00 86.94 215 TYR A C 1
ATOM 1729 O O . TYR A 1 215 ? 14.281 -3.120 -3.416 1.00 86.94 215 TYR A O 1
ATOM 1737 N N . LEU A 1 216 ? 16.400 -3.724 -3.870 1.00 89.81 216 LEU A N 1
ATOM 1738 C CA . LEU A 1 216 ? 16.578 -4.578 -2.695 1.00 89.81 216 LEU A CA 1
ATOM 1739 C C . LEU A 1 216 ? 16.354 -3.822 -1.376 1.00 89.81 216 LEU A C 1
ATOM 1741 O O . LEU A 1 216 ? 15.634 -4.308 -0.503 1.00 89.81 216 LEU A O 1
ATOM 1745 N N . GLN A 1 217 ? 16.943 -2.631 -1.230 1.00 91.19 217 GLN A N 1
ATOM 1746 C CA . GLN A 1 217 ? 16.810 -1.822 -0.014 1.00 91.19 217 GLN A CA 1
ATOM 1747 C C . GLN A 1 217 ? 15.360 -1.386 0.206 1.00 91.19 217 GLN A C 1
ATOM 1749 O O . GLN A 1 217 ? 14.839 -1.546 1.309 1.00 91.19 217 GLN A O 1
ATOM 1754 N N . VAL A 1 218 ? 14.684 -0.907 -0.845 1.00 92.44 218 VAL A N 1
ATOM 1755 C CA . VAL A 1 218 ? 13.283 -0.467 -0.740 1.00 92.44 218 VAL A CA 1
ATOM 1756 C C . VAL A 1 218 ? 12.365 -1.638 -0.391 1.00 92.44 218 VAL A C 1
ATOM 1758 O O . VAL A 1 218 ? 11.563 -1.519 0.534 1.00 92.44 218 VAL A O 1
ATOM 1761 N N . HIS A 1 219 ? 12.506 -2.789 -1.056 1.00 92.56 219 HIS A N 1
ATOM 1762 C CA . HIS A 1 219 ? 11.721 -3.982 -0.723 1.00 92.56 219 HIS A CA 1
ATOM 1763 C C . HIS A 1 219 ? 11.966 -4.457 0.711 1.00 92.56 219 HIS A C 1
ATOM 1765 O O . HIS A 1 219 ? 11.009 -4.752 1.426 1.00 92.56 219 HIS A O 1
ATOM 1771 N N . THR A 1 220 ? 13.218 -4.458 1.172 1.00 93.31 220 THR A N 1
ATOM 1772 C CA . THR A 1 220 ? 13.549 -4.816 2.560 1.00 93.31 220 THR A CA 1
ATOM 1773 C C . THR A 1 220 ? 12.858 -3.879 3.553 1.00 93.31 220 THR A C 1
ATOM 1775 O O . THR A 1 220 ? 12.230 -4.347 4.502 1.00 93.31 220 THR A O 1
ATOM 1778 N N . MET A 1 221 ? 12.889 -2.561 3.312 1.00 94.31 221 MET A N 1
ATOM 1779 C CA . MET A 1 221 ? 12.170 -1.588 4.146 1.00 94.31 221 MET A CA 1
ATOM 1780 C C . MET A 1 221 ? 10.660 -1.848 4.145 1.00 94.31 221 MET A C 1
ATOM 1782 O O . MET A 1 221 ? 10.043 -1.840 5.209 1.00 94.31 221 MET A O 1
ATOM 1786 N N . ILE A 1 222 ? 10.065 -2.122 2.979 1.00 94.94 222 ILE A N 1
ATOM 1787 C CA . ILE A 1 222 ? 8.638 -2.450 2.851 1.00 94.94 222 ILE A CA 1
ATOM 1788 C C . ILE A 1 222 ? 8.279 -3.663 3.720 1.00 94.94 222 ILE A C 1
ATOM 1790 O O . ILE A 1 222 ? 7.332 -3.582 4.504 1.00 94.94 222 ILE A O 1
ATOM 1794 N N . PHE A 1 223 ? 9.043 -4.757 3.635 1.00 94.56 223 PHE A N 1
ATOM 1795 C CA . PHE A 1 223 ? 8.793 -5.957 4.439 1.00 94.56 223 PHE A CA 1
ATOM 1796 C C . PHE A 1 223 ? 8.953 -5.704 5.937 1.00 94.56 223 PHE A C 1
ATOM 1798 O O . PHE A 1 223 ? 8.141 -6.202 6.718 1.00 94.56 223 PHE A O 1
ATOM 1805 N N . ILE A 1 224 ? 9.940 -4.902 6.349 1.00 95.50 224 ILE A N 1
ATOM 1806 C CA . ILE A 1 224 ? 10.113 -4.510 7.754 1.00 95.50 224 ILE A CA 1
ATOM 1807 C C . ILE A 1 224 ? 8.883 -3.739 8.242 1.00 95.50 224 ILE A C 1
ATOM 1809 O O . ILE A 1 224 ? 8.287 -4.118 9.249 1.00 95.50 224 ILE A O 1
ATOM 1813 N N . PHE A 1 225 ? 8.457 -2.698 7.524 1.00 96.06 225 PHE A N 1
ATOM 1814 C CA . PHE A 1 225 ? 7.308 -1.886 7.931 1.00 96.06 225 PHE A CA 1
ATOM 1815 C C . PHE A 1 225 ? 5.997 -2.674 7.930 1.00 96.06 225 PHE A C 1
ATOM 1817 O O . PHE A 1 225 ? 5.224 -2.545 8.877 1.00 96.06 225 PHE A O 1
ATOM 1824 N N . PHE A 1 226 ? 5.758 -3.534 6.936 1.00 94.94 226 PHE A N 1
ATOM 1825 C CA . PHE A 1 226 ? 4.592 -4.415 6.961 1.00 94.94 226 PHE A CA 1
ATOM 1826 C C . PHE A 1 226 ? 4.652 -5.423 8.110 1.00 94.94 226 PHE A C 1
ATOM 1828 O O . PHE A 1 226 ? 3.633 -5.658 8.755 1.00 94.94 226 PHE A O 1
ATOM 1835 N N . SER A 1 227 ? 5.825 -5.985 8.413 1.00 93.50 227 SER A N 1
ATOM 1836 C CA . SER A 1 227 ? 5.992 -6.888 9.559 1.00 93.50 227 SER A CA 1
ATOM 1837 C C . SER A 1 227 ? 5.690 -6.166 10.870 1.00 93.50 227 SER A C 1
ATOM 1839 O O . SER A 1 227 ? 4.951 -6.690 11.699 1.00 93.50 227 SER A O 1
ATOM 1841 N N . LEU A 1 228 ? 6.172 -4.929 11.035 1.00 94.31 228 LEU A N 1
ATOM 1842 C CA . LEU A 1 228 ? 5.833 -4.081 12.181 1.00 94.31 228 LEU A CA 1
ATOM 1843 C C . LEU A 1 228 ? 4.330 -3.800 12.256 1.00 94.31 228 LEU A C 1
ATOM 1845 O O . LEU A 1 228 ? 3.760 -3.894 13.340 1.00 94.31 228 LEU A O 1
ATOM 1849 N N . THR A 1 229 ? 3.668 -3.522 11.128 1.00 94.56 229 THR A N 1
ATOM 1850 C CA . THR A 1 229 ? 2.206 -3.395 11.077 1.00 94.56 229 THR A CA 1
ATOM 1851 C C . THR A 1 229 ? 1.533 -4.681 11.547 1.00 94.56 229 THR A C 1
ATOM 1853 O O . THR A 1 229 ? 0.689 -4.623 12.435 1.00 94.56 229 THR A O 1
ATOM 1856 N N . VAL A 1 230 ? 1.905 -5.845 11.011 1.00 92.94 230 VAL A N 1
ATOM 1857 C CA . VAL A 1 230 ? 1.304 -7.129 11.405 1.00 92.94 230 VAL A CA 1
ATOM 1858 C C . VAL A 1 230 ? 1.495 -7.378 12.900 1.00 92.94 230 VAL A C 1
ATOM 1860 O O . VAL A 1 230 ? 0.514 -7.632 13.596 1.00 92.94 230 VAL A O 1
ATOM 1863 N N . LEU A 1 231 ? 2.718 -7.237 13.417 1.00 92.81 231 LEU A N 1
ATOM 1864 C CA . LEU A 1 231 ? 3.014 -7.412 14.841 1.00 92.81 231 LEU A CA 1
ATOM 1865 C C . LEU A 1 231 ? 2.196 -6.441 15.700 1.00 92.81 231 LEU A C 1
ATOM 1867 O O . LEU A 1 231 ? 1.558 -6.852 16.669 1.00 92.81 231 LEU A O 1
ATOM 1871 N N . TYR A 1 232 ? 2.146 -5.164 15.319 1.00 91.94 232 TYR A N 1
ATOM 1872 C CA . TYR A 1 232 ? 1.387 -4.151 16.044 1.00 91.94 232 TYR A CA 1
ATOM 1873 C C . TYR A 1 232 ? -0.109 -4.481 16.085 1.00 91.94 232 TYR A C 1
ATOM 1875 O O . TYR A 1 232 ? -0.728 -4.455 17.148 1.00 91.94 232 TYR A O 1
ATOM 1883 N N . PHE A 1 233 ? -0.696 -4.853 14.949 1.00 89.69 233 PHE A N 1
ATOM 1884 C CA . PHE A 1 233 ? -2.104 -5.229 14.891 1.00 89.69 233 PHE A CA 1
ATOM 1885 C C . PHE A 1 233 ? -2.386 -6.502 15.685 1.00 89.69 233 PHE A C 1
ATOM 1887 O O . PHE A 1 233 ? -3.397 -6.558 16.379 1.00 89.69 233 PHE A O 1
ATOM 1894 N N . VAL A 1 234 ? -1.501 -7.502 15.639 1.00 89.12 234 VAL A N 1
ATOM 1895 C CA . VAL A 1 234 ? -1.651 -8.750 16.398 1.00 89.12 234 VAL A CA 1
ATOM 1896 C C . VAL A 1 234 ? -1.642 -8.485 17.904 1.00 89.12 234 VAL A C 1
ATOM 1898 O O . VAL A 1 234 ? -2.578 -8.925 18.574 1.00 89.12 234 VAL A O 1
ATOM 1901 N N . TYR A 1 235 ? -0.659 -7.741 18.420 1.00 88.31 235 TYR A N 1
ATOM 1902 C CA . TYR A 1 235 ? -0.441 -7.593 19.865 1.00 88.31 235 TYR A CA 1
ATOM 1903 C C . TYR A 1 235 ? -1.163 -6.405 20.514 1.00 88.31 235 TYR A C 1
ATOM 1905 O O . TYR A 1 235 ? -1.568 -6.504 21.672 1.00 88.31 235 TYR A O 1
ATOM 1913 N N . VAL A 1 236 ? -1.316 -5.282 19.807 1.00 87.88 236 VAL A N 1
ATOM 1914 C CA . VAL A 1 236 ? -1.781 -4.015 20.402 1.00 87.88 236 VAL A CA 1
ATOM 1915 C C . VAL A 1 236 ? -3.243 -3.734 20.073 1.00 87.88 236 VAL A C 1
ATOM 1917 O O . VAL A 1 236 ? -4.018 -3.376 20.962 1.00 87.88 236 VAL A O 1
ATOM 1920 N N . VAL A 1 237 ? -3.646 -3.925 18.814 1.00 86.19 237 VAL A N 1
ATOM 1921 C CA . VAL A 1 237 ? -5.023 -3.655 18.382 1.00 86.19 237 VAL A CA 1
ATOM 1922 C C . VAL A 1 237 ? -5.941 -4.779 18.863 1.00 86.19 237 VAL A C 1
ATOM 1924 O O . VAL A 1 237 ? -5.767 -5.952 18.514 1.00 86.19 237 VAL A O 1
ATOM 1927 N N . LYS A 1 238 ? -6.938 -4.413 19.671 1.00 83.44 238 LYS A N 1
ATOM 1928 C CA . LYS A 1 238 ? -7.980 -5.319 20.171 1.00 83.44 238 LYS A CA 1
ATOM 1929 C C . LYS A 1 238 ? -9.282 -5.092 19.409 1.00 83.44 238 LYS A C 1
ATOM 1931 O O . LYS A 1 238 ? -9.604 -3.949 19.080 1.00 83.44 238 LYS A O 1
ATOM 1936 N N . ASP A 1 239 ? -10.012 -6.175 19.148 1.00 75.38 239 ASP A N 1
ATOM 1937 C CA . ASP A 1 239 ? -11.392 -6.089 18.667 1.00 75.38 239 ASP A CA 1
ATOM 1938 C C . ASP A 1 239 ? -12.315 -5.618 19.806 1.00 75.38 239 ASP A C 1
ATOM 1940 O O . ASP A 1 239 ? -12.085 -5.911 20.981 1.00 75.38 239 ASP A O 1
ATOM 1944 N N . GLU A 1 240 ? -13.357 -4.869 19.449 1.00 62.94 240 GLU A N 1
ATOM 1945 C CA . GLU A 1 240 ? -14.245 -4.168 20.389 1.00 62.94 240 GLU A CA 1
ATOM 1946 C C . GLU A 1 240 ? -15.159 -5.089 21.200 1.00 62.94 240 GLU A C 1
ATOM 1948 O O . GLU A 1 240 ? -15.715 -4.664 22.214 1.00 62.94 240 GLU A O 1
ATOM 1953 N N . ARG A 1 241 ? -15.335 -6.346 20.775 1.00 59.31 241 ARG A N 1
ATOM 1954 C CA . ARG A 1 241 ? -16.171 -7.317 21.485 1.00 59.31 241 ARG A CA 1
ATOM 1955 C C . ARG A 1 241 ? -15.425 -8.634 21.699 1.00 59.31 241 ARG A C 1
ATOM 1957 O O . ARG A 1 241 ? -14.915 -9.192 20.726 1.00 59.31 241 ARG A O 1
ATOM 1964 N N . PRO A 1 242 ? -15.373 -9.147 22.944 1.00 49.22 242 PRO A N 1
ATOM 1965 C CA . PRO A 1 242 ? -14.905 -10.501 23.198 1.00 49.22 242 PRO A CA 1
ATOM 1966 C C . PRO A 1 242 ? -15.853 -11.507 22.538 1.00 49.22 242 PRO A C 1
ATOM 1968 O O . PRO A 1 242 ? -17.017 -11.196 22.284 1.00 49.22 242 PRO A O 1
ATOM 1971 N N . GLU A 1 243 ? -15.317 -12.689 22.239 1.00 49.78 243 GLU A N 1
ATOM 1972 C CA . GLU A 1 243 ? -15.969 -13.834 21.601 1.00 49.78 243 GLU A CA 1
ATOM 1973 C C . GLU A 1 243 ? -17.429 -14.027 22.041 1.00 49.78 243 GLU A C 1
ATOM 1975 O O . GLU A 1 243 ? -17.727 -14.754 22.981 1.00 49.78 243 GLU A O 1
ATOM 1980 N N . GLN A 1 244 ? -18.383 -13.450 21.309 1.00 49.16 244 GLN A N 1
ATOM 1981 C CA . GLN A 1 244 ? -19.612 -14.198 21.104 1.00 49.16 244 GLN A CA 1
ATOM 1982 C C . GLN A 1 244 ? -19.211 -15.391 20.249 1.00 49.16 244 GLN A C 1
ATOM 1984 O O . GLN A 1 244 ? -18.618 -15.203 19.180 1.00 49.16 244 GLN A O 1
ATOM 1989 N N . GLU A 1 245 ? -19.461 -16.597 20.762 1.00 49.72 245 GLU A N 1
ATOM 1990 C CA . GLU A 1 245 ? -19.262 -17.847 20.042 1.00 49.72 245 GLU A CA 1
ATOM 1991 C C . GLU A 1 245 ? -19.972 -17.751 18.692 1.00 49.72 245 GLU A C 1
ATOM 1993 O O . GLU A 1 245 ? -21.179 -17.962 18.552 1.00 49.72 245 GLU A O 1
ATOM 1998 N N . LEU A 1 246 ? -19.200 -17.399 17.671 1.00 50.66 246 LEU A N 1
ATOM 1999 C CA . LEU A 1 246 ? -19.585 -17.536 16.288 1.00 50.66 246 LEU A CA 1
ATOM 2000 C C . LEU A 1 246 ? -19.699 -19.038 16.053 1.00 50.66 246 LEU A C 1
ATOM 2002 O O . LEU A 1 246 ? -18.732 -19.695 15.668 1.00 50.66 246 LEU A O 1
ATOM 2006 N N . ARG A 1 247 ? -20.890 -19.604 16.280 1.00 48.56 247 ARG A N 1
ATOM 2007 C CA . ARG A 1 247 ? -21.261 -20.842 15.601 1.00 48.56 247 ARG A CA 1
ATOM 2008 C C . ARG A 1 247 ? -21.224 -20.509 14.120 1.00 48.56 247 ARG A C 1
ATOM 2010 O O . ARG A 1 247 ? -22.188 -19.974 13.575 1.00 48.56 247 ARG A O 1
ATOM 2017 N N . TRP A 1 248 ? -20.093 -20.804 13.486 1.00 47.75 248 TRP A N 1
ATOM 2018 C CA . TRP A 1 248 ? -19.924 -20.835 12.041 1.00 47.75 248 TRP A CA 1
ATOM 2019 C C . TRP A 1 248 ? -20.856 -21.908 11.483 1.00 47.75 248 TRP A C 1
ATOM 2021 O O . TRP A 1 248 ? -20.461 -23.027 11.166 1.00 47.75 248 TRP A O 1
ATOM 2031 N N . ASN A 1 249 ? -22.145 -21.599 11.436 1.00 51.75 249 ASN A N 1
ATOM 2032 C CA . ASN A 1 249 ? -23.121 -22.473 10.837 1.00 51.75 249 ASN A CA 1
ATOM 2033 C C . ASN A 1 249 ? -22.875 -22.421 9.325 1.00 51.75 249 ASN A C 1
ATOM 2035 O O . ASN A 1 249 ? -22.701 -21.336 8.774 1.00 51.75 249 ASN A O 1
ATOM 2039 N N . LYS A 1 250 ? -22.873 -23.564 8.628 1.00 54.97 250 LYS A N 1
ATOM 2040 C CA . LYS A 1 250 ? -22.679 -23.624 7.159 1.00 54.97 250 LYS A CA 1
ATOM 2041 C C . LYS A 1 250 ? -23.662 -22.709 6.397 1.00 54.97 250 LYS A C 1
ATOM 2043 O O . LYS A 1 250 ? -23.373 -22.268 5.289 1.00 54.97 250 LYS A O 1
ATOM 2048 N N . SER A 1 251 ? -24.789 -22.374 7.032 1.00 55.44 251 SER A N 1
ATOM 2049 C CA . SER A 1 251 ? -25.756 -21.343 6.629 1.00 55.44 251 SER A CA 1
ATOM 2050 C C . SER A 1 251 ? -25.142 -19.948 6.441 1.00 55.44 251 SER A C 1
ATOM 2052 O O . SER A 1 251 ? -25.453 -19.266 5.472 1.00 55.44 251 SER A O 1
ATOM 2054 N N . VAL A 1 252 ? -24.228 -19.542 7.319 1.00 53.75 252 VAL A N 1
ATOM 2055 C CA . VAL A 1 252 ? -23.623 -18.210 7.329 1.00 53.75 252 VAL A CA 1
ATOM 2056 C C . VAL A 1 252 ? -22.699 -18.036 6.128 1.00 53.75 252 VAL A C 1
ATOM 2058 O O . VAL A 1 252 ? -22.828 -17.056 5.412 1.00 53.75 252 VAL A O 1
ATOM 2061 N N . PHE A 1 253 ? -21.873 -19.030 5.789 1.00 51.34 253 PHE A N 1
ATOM 2062 C CA . PHE A 1 253 ? -21.105 -18.993 4.537 1.00 51.34 253 PHE A CA 1
ATOM 2063 C C . PHE A 1 253 ? -22.036 -18.922 3.315 1.00 51.34 253 PHE A C 1
ATOM 2065 O O . PHE A 1 253 ? -21.759 -18.184 2.383 1.00 51.34 253 PHE A O 1
ATOM 2072 N N . LYS A 1 254 ? -23.194 -19.597 3.347 1.00 51.09 254 LYS A N 1
ATOM 2073 C CA . LYS A 1 254 ? -24.216 -19.521 2.286 1.00 51.09 254 LYS A CA 1
ATOM 2074 C C . LYS A 1 254 ? -24.910 -18.146 2.211 1.00 51.09 254 LYS A C 1
ATOM 2076 O O . LYS A 1 254 ? -25.259 -17.719 1.117 1.00 51.09 254 LYS A O 1
ATOM 2081 N N . GLN A 1 255 ? -25.065 -17.448 3.341 1.00 48.81 255 GLN A N 1
ATOM 2082 C CA . GLN A 1 255 ? -25.567 -16.066 3.428 1.00 48.81 255 GLN A CA 1
ATOM 2083 C C . GLN A 1 255 ? -24.516 -15.025 3.009 1.00 48.81 255 GLN A C 1
ATOM 2085 O O . GLN A 1 255 ? -24.871 -14.008 2.423 1.00 48.81 255 GLN A O 1
ATOM 2090 N N . ILE A 1 256 ? -23.232 -15.287 3.272 1.00 51.47 256 ILE A N 1
ATOM 2091 C CA . ILE A 1 256 ? -22.104 -14.455 2.833 1.00 51.47 256 ILE A CA 1
ATOM 2092 C C . ILE A 1 256 ? -21.874 -14.597 1.324 1.00 51.47 256 ILE A C 1
ATOM 2094 O O . ILE A 1 256 ? -21.553 -13.614 0.660 1.00 51.47 256 ILE A O 1
ATOM 2098 N N . LEU A 1 257 ? -22.008 -15.812 0.779 1.00 52.06 257 LEU A N 1
ATOM 2099 C CA . LEU A 1 257 ? -21.525 -16.107 -0.569 1.00 52.06 257 LEU A CA 1
ATOM 2100 C C . LEU A 1 257 ? -22.534 -15.806 -1.688 1.00 52.06 257 LEU A C 1
ATOM 2102 O O . LEU A 1 257 ? -22.112 -15.729 -2.836 1.00 52.06 257 LEU A O 1
ATOM 2106 N N . ILE A 1 258 ? -23.846 -15.673 -1.435 1.00 56.38 258 ILE A N 1
ATOM 2107 C CA . ILE A 1 258 ? -24.827 -15.634 -2.536 1.00 56.38 258 ILE A CA 1
ATOM 2108 C C . ILE A 1 258 ? -25.998 -14.667 -2.262 1.00 56.38 258 ILE A C 1
ATOM 2110 O O . ILE A 1 258 ? -26.820 -14.849 -1.368 1.00 56.38 258 ILE A O 1
ATOM 2114 N N . CYS A 1 259 ? -26.097 -13.667 -3.139 1.00 49.38 259 CYS A N 1
ATOM 2115 C CA . CYS A 1 259 ? -27.269 -12.857 -3.478 1.00 49.38 259 CYS A CA 1
ATOM 2116 C C . CYS A 1 259 ? -27.795 -11.790 -2.512 1.00 49.38 259 CYS A C 1
ATOM 2118 O O . CYS A 1 259 ? -28.186 -10.770 -3.050 1.00 49.38 259 CYS A O 1
ATOM 2120 N N . SER A 1 260 ? -27.829 -11.908 -1.180 1.00 54.44 260 SER A N 1
ATOM 2121 C CA . SER A 1 260 ? -28.547 -10.883 -0.376 1.00 54.44 260 SER A CA 1
ATOM 2122 C C . SER A 1 260 ? -27.815 -9.538 -0.297 1.00 54.44 260 SER A C 1
ATOM 2124 O O . SER A 1 260 ? -28.384 -8.517 -0.661 1.00 54.44 260 SER A O 1
ATOM 2126 N N . VAL A 1 261 ? -26.530 -9.531 0.073 1.00 53.75 261 VAL A N 1
ATOM 2127 C CA . VAL A 1 261 ? -25.719 -8.299 0.152 1.00 53.75 261 VAL A CA 1
ATOM 2128 C C . VAL A 1 261 ? -25.508 -7.694 -1.235 1.00 53.75 261 VAL A C 1
ATOM 2130 O O . VAL A 1 261 ? -25.631 -6.488 -1.417 1.00 53.75 261 VAL A O 1
ATOM 2133 N N . ILE A 1 262 ? -25.251 -8.534 -2.243 1.00 55.44 262 ILE A N 1
ATOM 2134 C CA . ILE A 1 262 ? -25.145 -8.085 -3.635 1.00 55.44 262 ILE A CA 1
ATOM 2135 C C . ILE A 1 262 ? -26.500 -7.560 -4.126 1.00 55.44 262 ILE A C 1
ATOM 2137 O O . ILE A 1 262 ? -26.524 -6.542 -4.801 1.00 55.44 262 ILE A O 1
ATOM 2141 N N . ALA A 1 263 ? -27.629 -8.180 -3.769 1.00 58.62 263 ALA A N 1
ATOM 2142 C CA . ALA A 1 263 ? -28.959 -7.682 -4.115 1.00 58.62 263 ALA A CA 1
ATOM 2143 C C . ALA A 1 263 ? -29.311 -6.396 -3.370 1.00 58.62 263 ALA A C 1
ATOM 2145 O O . ALA A 1 263 ? -29.993 -5.572 -3.961 1.00 58.62 263 ALA A O 1
ATOM 2146 N N . ASP A 1 264 ? -28.834 -6.179 -2.144 1.00 62.12 264 ASP A N 1
ATOM 2147 C CA . ASP A 1 264 ? -29.022 -4.923 -1.411 1.00 62.12 264 ASP A CA 1
ATOM 2148 C C . ASP A 1 264 ? -28.156 -3.795 -1.970 1.00 62.12 264 ASP A C 1
ATOM 2150 O O . ASP A 1 264 ? -28.639 -2.679 -2.165 1.00 62.12 264 ASP A O 1
ATOM 2154 N N . VAL A 1 265 ? -26.908 -4.092 -2.337 1.00 58.12 265 VAL A N 1
ATOM 2155 C CA . VAL A 1 265 ? -26.051 -3.156 -3.073 1.00 58.12 265 VAL A CA 1
ATOM 2156 C C . VAL A 1 265 ? -26.650 -2.869 -4.451 1.00 58.12 265 VAL A C 1
ATOM 2158 O O . VAL A 1 265 ? -26.779 -1.710 -4.824 1.00 58.12 265 VAL A O 1
ATOM 2161 N N . ILE A 1 266 ? -27.104 -3.885 -5.191 1.00 60.00 266 ILE A N 1
ATOM 2162 C CA . ILE A 1 266 ? -27.781 -3.724 -6.486 1.00 60.00 266 ILE A CA 1
ATOM 2163 C C . ILE A 1 266 ? -29.124 -3.007 -6.320 1.00 60.00 266 ILE A C 1
ATOM 2165 O O . ILE A 1 266 ? -29.484 -2.220 -7.187 1.00 60.00 266 ILE A O 1
ATOM 2169 N N . SER A 1 267 ? -29.880 -3.222 -5.242 1.00 63.38 267 SER A N 1
ATOM 2170 C CA . SER A 1 267 ? -31.155 -2.536 -4.997 1.00 63.38 267 SER A CA 1
ATOM 2171 C C . SER A 1 267 ? -30.925 -1.067 -4.650 1.00 63.38 267 SER A C 1
ATOM 2173 O O . SER A 1 267 ? -31.660 -0.206 -5.134 1.00 63.38 267 SER A O 1
ATOM 2175 N N . HIS A 1 268 ? -29.860 -0.755 -3.907 1.00 61.91 268 HIS A N 1
ATOM 2176 C CA . HIS A 1 268 ? -29.403 0.614 -3.678 1.00 61.91 268 HIS A CA 1
ATOM 2177 C C . HIS A 1 268 ? -28.882 1.259 -4.967 1.00 61.91 268 HIS A C 1
ATOM 2179 O O . HIS A 1 268 ? -29.257 2.391 -5.267 1.00 61.91 268 HIS A O 1
ATOM 2185 N N . LEU A 1 269 ? -28.121 0.533 -5.790 1.00 55.78 269 LEU A N 1
ATOM 2186 C CA . LEU A 1 269 ? -27.681 0.987 -7.115 1.00 55.78 269 LEU A CA 1
ATOM 2187 C C . LEU A 1 269 ? -28.857 1.174 -8.088 1.00 55.78 269 LEU A C 1
ATOM 2189 O O . LEU A 1 269 ? -28.828 2.098 -8.890 1.00 55.78 269 LEU A O 1
ATOM 2193 N N . LYS A 1 270 ? -29.917 0.361 -7.996 1.00 57.53 270 LYS A N 1
ATOM 2194 C CA . LYS A 1 270 ? -31.172 0.523 -8.755 1.00 57.53 270 LYS A CA 1
ATOM 2195 C C . LYS A 1 270 ? -32.008 1.705 -8.254 1.00 57.53 270 LYS A C 1
ATOM 2197 O O . LYS A 1 270 ? -32.705 2.329 -9.049 1.00 57.53 270 LYS A O 1
ATOM 2202 N N . LYS A 1 271 ? -31.951 2.023 -6.953 1.00 57.91 271 LYS A N 1
ATOM 2203 C CA . LYS A 1 271 ? -32.566 3.227 -6.357 1.00 57.91 271 LYS A CA 1
ATOM 2204 C C . LYS A 1 271 ? -31.847 4.509 -6.766 1.00 57.91 271 LYS A C 1
ATOM 2206 O O . LYS A 1 271 ? -32.467 5.573 -6.824 1.00 57.91 271 LYS A O 1
ATOM 2211 N N . ILE A 1 272 ? -30.554 4.432 -7.067 1.00 59.44 272 ILE A N 1
ATOM 2212 C CA . ILE A 1 272 ? -29.844 5.516 -7.737 1.00 59.44 272 ILE A CA 1
ATOM 2213 C C . ILE A 1 272 ? -30.414 5.597 -9.157 1.00 59.44 272 ILE A C 1
ATOM 2215 O O . ILE A 1 272 ? -30.200 4.716 -9.980 1.00 59.44 272 ILE A O 1
ATOM 2219 N N . SER A 1 273 ? -31.185 6.657 -9.429 1.00 57.69 273 SER A N 1
ATOM 2220 C CA . SER A 1 273 ? -31.731 6.951 -10.761 1.00 57.69 273 SER A CA 1
ATOM 2221 C C . SER A 1 273 ? -30.681 6.678 -11.840 1.00 57.69 273 SER A C 1
ATOM 2223 O O . SER A 1 273 ? -29.547 7.140 -11.708 1.00 57.69 273 SER A O 1
ATOM 2225 N N . ALA A 1 274 ? -31.059 5.990 -12.924 1.00 60.53 274 ALA A N 1
ATOM 2226 C CA . ALA A 1 274 ? -30.170 5.723 -14.056 1.00 60.53 274 ALA A CA 1
ATOM 2227 C C . ALA A 1 274 ? -29.460 6.997 -14.547 1.00 60.53 274 ALA A C 1
ATOM 2229 O O . ALA A 1 274 ? -28.303 6.936 -14.939 1.00 60.53 274 ALA A O 1
ATOM 2230 N N . LYS A 1 275 ? -30.097 8.172 -14.412 1.00 54.78 275 LYS A N 1
ATOM 2231 C CA . LYS A 1 275 ? -29.477 9.476 -14.683 1.00 54.78 275 LYS A CA 1
ATOM 2232 C C . LYS A 1 275 ? -28.318 9.793 -13.734 1.00 54.78 275 LYS A C 1
ATOM 2234 O O . LYS A 1 275 ? -27.296 10.272 -14.192 1.00 54.78 275 LYS A O 1
ATOM 2239 N N . LYS A 1 276 ? -28.434 9.516 -12.433 1.00 66.00 276 LYS A N 1
ATOM 2240 C CA . LYS A 1 276 ? -27.367 9.744 -11.438 1.00 66.00 276 LYS A CA 1
ATOM 2241 C C . LYS A 1 276 ? -26.210 8.757 -11.595 1.00 66.00 276 LYS A C 1
ATOM 2243 O O . LYS A 1 276 ? -25.061 9.171 -11.489 1.00 66.00 276 LYS A O 1
ATOM 2248 N N . LEU A 1 277 ? -26.502 7.488 -11.889 1.00 58.66 277 LEU A N 1
ATOM 2249 C CA . LEU A 1 277 ? -25.469 6.489 -12.182 1.00 58.66 277 LEU A CA 1
ATOM 2250 C C . LEU A 1 277 ? -24.748 6.820 -13.497 1.00 58.66 277 LEU A C 1
ATOM 2252 O O . LEU A 1 277 ? -23.526 6.763 -13.556 1.00 58.66 277 LEU A O 1
ATOM 2256 N N . PHE A 1 278 ? -25.495 7.241 -14.522 1.00 58.44 278 PHE A N 1
ATOM 2257 C CA . PHE A 1 278 ? -24.945 7.718 -15.787 1.00 58.44 278 PHE A CA 1
ATOM 2258 C C . PHE A 1 278 ? -24.115 8.987 -15.594 1.00 58.44 278 PHE A C 1
ATOM 2260 O O . PHE A 1 278 ? -23.020 9.054 -16.118 1.00 58.44 278 PHE A O 1
ATOM 2267 N N . ILE A 1 279 ? -24.553 9.954 -14.783 1.00 69.06 279 ILE A N 1
ATOM 2268 C CA . ILE A 1 279 ? -23.759 11.150 -14.451 1.00 69.06 279 ILE A CA 1
ATOM 2269 C C . ILE A 1 279 ? -22.488 10.783 -13.671 1.00 69.06 279 ILE A C 1
ATOM 2271 O O . ILE A 1 279 ? -21.452 11.387 -13.913 1.00 69.06 279 ILE A O 1
ATOM 2275 N N . LEU A 1 280 ? -22.525 9.792 -12.774 1.00 69.81 280 LEU A N 1
ATOM 2276 C CA . LEU A 1 280 ? -21.331 9.309 -12.069 1.00 69.81 280 LEU A CA 1
ATOM 2277 C C . LEU A 1 280 ? -20.365 8.579 -13.005 1.00 69.81 280 LEU A C 1
ATOM 2279 O O . LEU A 1 280 ? -19.168 8.828 -12.941 1.00 69.81 280 LEU A O 1
ATOM 2283 N N . LEU A 1 281 ? -20.869 7.723 -13.895 1.00 65.88 281 LEU A N 1
ATOM 2284 C CA . LEU A 1 281 ? -20.061 7.003 -14.881 1.00 65.88 281 LEU A CA 1
ATOM 2285 C C . LEU A 1 281 ? -19.505 7.939 -15.952 1.00 65.88 281 LEU A C 1
ATOM 2287 O O . LEU A 1 281 ? -18.325 7.867 -16.256 1.00 65.88 281 LEU A O 1
ATOM 2291 N N . VAL A 1 282 ? -20.317 8.850 -16.484 1.00 71.75 282 VAL A N 1
ATOM 2292 C CA . VAL A 1 282 ? -19.898 9.879 -17.442 1.00 71.75 282 VAL A CA 1
ATOM 2293 C C . VAL A 1 282 ? -18.971 10.881 -16.769 1.00 71.75 282 VAL A C 1
ATOM 2295 O O . VAL A 1 282 ? -17.959 11.235 -17.348 1.00 71.75 282 VAL A O 1
ATOM 2298 N N . GLY A 1 283 ? -19.237 11.285 -15.528 1.00 74.00 283 GLY A N 1
ATOM 2299 C CA . GLY A 1 283 ? -18.334 12.124 -14.742 1.00 74.00 283 GLY A CA 1
ATOM 2300 C C . GLY A 1 283 ? -16.995 11.437 -14.482 1.00 74.00 283 GLY A C 1
ATOM 2301 O O . GLY A 1 283 ? -15.951 12.061 -14.645 1.00 74.00 283 GLY A O 1
ATOM 2302 N N . TYR A 1 284 ? -17.010 10.141 -14.163 1.00 70.62 284 TYR A N 1
ATOM 2303 C CA . TYR A 1 284 ? -15.805 9.329 -14.014 1.00 70.62 284 TYR A CA 1
ATOM 2304 C C . TYR A 1 284 ? -15.061 9.175 -15.343 1.00 70.62 284 TYR A C 1
ATOM 2306 O O . TYR A 1 284 ? -13.857 9.388 -15.378 1.00 70.62 284 TYR A O 1
ATOM 2314 N N . LEU A 1 285 ? -15.757 8.885 -16.446 1.00 65.00 285 LEU A N 1
ATOM 2315 C CA . LEU A 1 285 ? -15.179 8.763 -17.787 1.00 65.00 285 LEU A CA 1
ATOM 2316 C C . LEU A 1 285 ? -14.621 10.095 -18.298 1.00 65.00 285 LEU A C 1
ATOM 2318 O O . LEU A 1 285 ? -13.544 10.102 -18.874 1.00 65.00 285 LEU A O 1
ATOM 2322 N N . ILE A 1 286 ? -15.294 11.221 -18.048 1.00 70.69 286 ILE A N 1
ATOM 2323 C CA . ILE A 1 286 ? -14.811 12.569 -18.382 1.00 70.69 286 ILE A CA 1
ATOM 2324 C C . ILE A 1 286 ? -13.605 12.927 -17.514 1.00 70.69 286 ILE A C 1
ATOM 2326 O O . ILE A 1 286 ? -12.624 13.449 -18.031 1.00 70.69 286 ILE A O 1
ATOM 2330 N N . PHE A 1 287 ? -13.634 12.629 -16.213 1.00 66.88 287 PHE A N 1
ATOM 2331 C CA . PHE A 1 287 ? -12.486 12.822 -15.323 1.00 66.88 287 PHE A CA 1
ATOM 2332 C C . PHE A 1 287 ? -11.284 11.983 -15.772 1.00 66.88 287 PHE A C 1
ATOM 2334 O O . PHE A 1 287 ? -10.158 12.475 -15.813 1.00 66.88 287 PHE A O 1
ATOM 2341 N N . PHE A 1 288 ? -11.525 10.735 -16.170 1.00 54.81 288 PHE A N 1
ATOM 2342 C CA . PHE A 1 288 ? -10.491 9.831 -16.655 1.00 54.81 288 PHE A CA 1
ATOM 2343 C C . PHE A 1 288 ? -9.956 10.257 -18.025 1.00 54.81 288 PHE A C 1
ATOM 2345 O O . PHE A 1 288 ? -8.746 10.283 -18.213 1.00 54.81 288 PHE A O 1
ATOM 2352 N N . ALA A 1 289 ? -10.829 10.664 -18.949 1.00 56.53 289 ALA A N 1
ATOM 2353 C CA . ALA A 1 289 ? -10.449 11.198 -20.253 1.00 56.53 289 ALA A CA 1
ATOM 2354 C C . ALA A 1 289 ? -9.651 12.501 -20.112 1.00 56.53 289 ALA A C 1
ATOM 2356 O O . ALA A 1 289 ? -8.645 12.677 -20.790 1.00 56.53 289 ALA A O 1
ATOM 2357 N N . LYS A 1 290 ? -10.043 13.381 -19.183 1.00 55.19 290 LYS A N 1
ATOM 2358 C CA . LYS A 1 290 ? -9.354 14.648 -18.914 1.00 55.19 290 LYS A CA 1
ATOM 2359 C C . LYS A 1 290 ? -7.977 14.440 -18.279 1.00 55.19 290 LYS A C 1
ATOM 2361 O O . LYS A 1 290 ? -7.026 15.087 -18.704 1.00 55.19 290 LYS A O 1
ATOM 2366 N N . ASN A 1 291 ? -7.839 13.518 -17.324 1.00 46.97 291 ASN A N 1
ATOM 2367 C CA . ASN A 1 291 ? -6.535 13.208 -16.724 1.00 46.97 291 ASN A CA 1
ATOM 2368 C C . ASN A 1 291 ? -5.629 12.421 -17.680 1.00 46.97 291 ASN A C 1
ATOM 2370 O O . ASN A 1 291 ? -4.444 12.713 -17.765 1.00 46.97 291 ASN A O 1
ATOM 2374 N N . SER A 1 292 ? -6.188 11.507 -18.480 1.00 44.34 292 SER A N 1
ATOM 2375 C CA . SER A 1 292 ? -5.445 10.819 -19.545 1.00 44.34 292 SER A CA 1
ATOM 2376 C C . SER A 1 292 ? -4.918 11.775 -20.619 1.00 44.34 292 SER A C 1
ATOM 2378 O O . SER A 1 292 ? -3.940 11.444 -21.282 1.00 44.34 292 SER A O 1
ATOM 2380 N N . TRP A 1 293 ? -5.564 12.928 -20.819 1.00 38.12 293 TRP A N 1
ATOM 2381 C CA . TRP A 1 293 ? -5.097 13.976 -21.730 1.00 38.12 293 TRP A CA 1
ATOM 2382 C C . TRP A 1 293 ? -4.086 14.926 -21.078 1.00 38.12 293 TRP A C 1
ATOM 2384 O O . TRP A 1 293 ? -3.155 15.370 -21.741 1.00 38.12 293 TRP A O 1
ATOM 2394 N N . SER A 1 294 ? -4.247 15.221 -19.785 1.00 38.41 294 SER A N 1
ATOM 2395 C CA . SER A 1 294 ? -3.335 16.097 -19.038 1.00 38.41 294 SER A CA 1
ATOM 2396 C C . SER A 1 294 ? -1.940 15.488 -18.869 1.00 38.41 294 SER A C 1
ATOM 2398 O O . SER A 1 294 ? -0.958 16.215 -18.949 1.00 38.41 294 SER A O 1
ATOM 2400 N N . ASP A 1 295 ? -1.840 14.167 -18.704 1.00 41.69 295 ASP A N 1
ATOM 2401 C CA . ASP A 1 295 ? -0.554 13.471 -18.527 1.00 41.69 295 ASP A CA 1
ATOM 2402 C C . ASP A 1 295 ? 0.194 13.228 -19.863 1.00 41.69 295 ASP A C 1
ATOM 2404 O O . ASP A 1 295 ? 1.262 12.619 -19.886 1.00 41.69 295 ASP A O 1
ATOM 2408 N N . GLY A 1 296 ? -0.360 13.694 -20.993 1.00 36.94 296 GLY A N 1
ATOM 2409 C CA . GLY A 1 296 ? 0.267 13.639 -22.321 1.00 36.94 296 GLY A CA 1
ATOM 2410 C C . GLY A 1 296 ? 1.131 14.857 -22.676 1.00 36.94 296 GLY A C 1
ATOM 2411 O O . GLY A 1 296 ? 1.822 14.826 -23.691 1.00 36.94 296 GLY A O 1
ATOM 2412 N N . PHE A 1 297 ? 1.105 15.917 -21.862 1.00 33.50 297 PHE A N 1
ATOM 2413 C CA . PHE A 1 297 ? 1.900 17.135 -22.045 1.00 33.50 297 PHE A CA 1
ATOM 2414 C C . PHE A 1 297 ? 2.259 17.758 -20.685 1.00 33.50 297 PHE A C 1
ATOM 2416 O O . PHE A 1 297 ? 1.753 18.817 -20.318 1.00 33.50 297 PHE A O 1
ATOM 2423 N N . SER A 1 298 ? 3.155 17.107 -19.942 1.00 31.55 298 SER A N 1
ATOM 2424 C CA . SER A 1 298 ? 4.027 17.756 -18.949 1.00 31.55 298 SER A CA 1
ATOM 2425 C C . SER A 1 298 ? 5.218 16.870 -18.622 1.00 31.55 298 SER A C 1
ATOM 2427 O O . SER A 1 298 ? 4.965 15.726 -18.180 1.00 31.55 298 SER A O 1
#

Sequence (298 aa):
MATLMRSLRKHSEHTLNAIQRASVLEPGFICFGISRTLLTIIQNYQLFDAGCLESLKFNITICKLISRRHINNITQAQKFANIVRVYNEEVLFWSKPVSVVITFGVVSISCALSDLYQRRKPFMMMAVLGELLSGVYPFICYLCEERCSVQFLAAARLIGVLFGGQELFWAMSWIYVIQNTRPENRTPRLLLLQASKNIIHTFCLWFSANVDFTYLQVHTMIFIFFSLTVLYFVYVVKDERPEQELRWNKSVFKQILICSVIADVISHLKKISAKKLFILLVGYLIFFAKNSWSDGFS

Radius of gyration: 23.0 Å; chains: 1; bounding box: 54×50×72 Å

InterPro domains:
  IPR036259 MFS transporter superfamily [SSF103473] (106-256)

pLDDT: mean 77.17, std 15.66, range [31.55, 96.06]

Secondary structure (DSSP, 8-state):
-HHHHHHHHHHHHHHHHHHHHH-SSHHHHHHHHHHHHHHHHHHHHHHHHHHHHHTS---HHHHHHHHTT---SHHHHHHHHHHHHHHIIIIIHHHHHHHHHHHHHHHHHHHHHHHHH---HHHHHHHHHHHHHHHHHHHHHHHTT----HHHHHHHHHHHHHTTHHHHHHHHHHHHHHHHS-HHHHHHHHHHHHHHHHHHHHHHHHHHHHS---HHHHHHHHHHHHHHHHHHHHHTPPPSS--------HHHHHHHHSSHHHHHHHHHHHHS-HHHHHHHHHHHHHHHHHHHHHTT--

Foldseek 3Di:
DVVVVVVVVVVVVVVVVVVVLQCLCPLLLLLLLLLQLLLVVLLVLLLLLLLCCPVVVDDSVLSVCLSLVVCPDPVNVVSNLVSVVCCCVVFVVPLVVVLVVLLVVLLLLLVVVCVVVLFLLVLLVLLLVQSLQLLVVVVVCVVVVHSDHSVVSSVSNVSSSNSSHPPNNLVSSLVVSCVSDDPVCSVVVNVVSVVSSVCSNVVSVVVVSPDDDDSNVSSVSSVVSSVVSVVSSVPRNDRPDDDPPPPVDVVVVVVSPDDDSVVVVVVVVVVCPPVNVCCVVVVVVVVVVVVVVVVSDD

Organism: NCBI:txid2755281